Protein AF-A0A443S211-F1 (afdb_monomer_lite)

Organism: NCBI:txid299467

Secondary structure (DSSP, 8-state):
-TTT----------HHHHHHSTTHHHHHTT---TT-EEEEEEE-TT--EEEEEEE-TT--S-HIIIIIHHHHTS-EEEEE---STT-BPPPB-SSSS-EEEEEEEEETTEEEETTT---EEEEESSSSEEEEES--SBGGGGGS-EEEEEEE-HHHHHHHHHHEEEEPPP-----S-------S------------------

pLDDT: mean 87.45, std 21.03, range [28.83, 98.88]

InterPro domains:
  IPR004947 Deoxyribonuclease II [PF03265] (1-170)
  IPR004947 Deoxyribonuclease II [PTHR10858] (2-191)

Foldseek 3Di:
DLQQQDDDPDDDDDPVVCVVPVCVVVSVVSVHPAQDKDWDWDADPVGFIKIKIKHHLNQLDDCVQPPVQVVVVFAKEKQAQQDDPQGADAWAPPDSHTYWYQQWFDDPRDIDGSNVDHWTWMAGPDQFKIKGWDAGRHNVSSRGIIIIMIGGDNVVRVNRVNGRPDIRDDPDDPPVDPPPPPDPPDDDDDDDDDDDDDDPDD

Sequence (202 aa):
MLYNQPKIYENSVKEEIKKLVPNFEQLLDEQWRKGEKNKVSIQSTSGMEFISFAKGSKVREDIYTSFVAPSLESNLYVETWRRGAGGALHSDCKSKFQTVNVEYVTVTGVQWKYVEDHSKWAITDEEAYTCVGDINRVRSQFKRGGGTVCLNDATLWKAFHNSVLQTEACKKKHCNNCLNTTDPLNVTTSSNATTEITIEKC

Radius of gyration: 23.26 Å; chains: 1; bounding box: 82×35×54 Å

Structure (mmCIF, N/CA/C/O backbone):
data_AF-A0A443S211-F1
#
_entry.id   AF-A0A443S211-F1
#
loop_
_atom_site.group_PDB
_atom_site.id
_atom_site.type_symbol
_atom_site.label_atom_id
_atom_site.label_alt_id
_atom_site.label_comp_id
_atom_site.label_asym_id
_atom_site.label_entity_id
_atom_site.label_seq_id
_atom_site.pdbx_PDB_ins_code
_atom_site.Cartn_x
_atom_site.Cartn_y
_atom_site.Cartn_z
_atom_site.occupancy
_atom_site.B_iso_or_equiv
_atom_site.auth_seq_id
_atom_site.auth_comp_id
_atom_site.auth_asym_id
_atom_site.auth_atom_id
_atom_site.pdbx_PDB_model_num
ATOM 1 N N . MET A 1 1 ? -9.004 2.978 11.144 1.00 91.00 1 MET A N 1
ATOM 2 C CA . MET A 1 1 ? -9.938 3.826 10.364 1.00 91.00 1 MET A CA 1
ATOM 3 C C . MET A 1 1 ? -9.918 5.314 10.718 1.00 91.00 1 MET A C 1
ATOM 5 O O . MET A 1 1 ? -9.925 6.105 9.785 1.00 91.00 1 MET A O 1
ATOM 9 N N . LEU A 1 2 ? -9.832 5.737 11.993 1.00 95.94 2 LEU A N 1
ATOM 10 C CA . LEU A 1 2 ? -9.758 7.176 12.354 1.00 95.94 2 LEU A CA 1
ATOM 11 C C . LEU A 1 2 ? -8.608 7.954 11.677 1.00 95.94 2 LEU A C 1
ATOM 13 O O . LEU A 1 2 ? -8.671 9.173 11.529 1.00 95.94 2 LEU A O 1
ATOM 17 N N . TYR A 1 3 ? -7.554 7.248 11.270 1.00 96.94 3 TYR A N 1
ATOM 18 C CA . TYR A 1 3 ? -6.425 7.782 10.507 1.00 96.94 3 TYR A CA 1
ATOM 19 C C . TYR A 1 3 ? -6.750 7.868 9.005 1.00 96.94 3 TYR A C 1
ATOM 21 O O . TYR A 1 3 ? -6.524 8.903 8.378 1.00 96.94 3 TYR A O 1
ATOM 29 N N . ASN A 1 4 ? -7.350 6.806 8.451 1.00 95.88 4 ASN A N 1
ATOM 30 C CA . ASN A 1 4 ? -7.705 6.680 7.036 1.00 95.88 4 ASN A CA 1
ATOM 31 C C . ASN A 1 4 ? -8.690 7.760 6.565 1.00 95.88 4 ASN A C 1
ATOM 33 O O . ASN A 1 4 ? -8.633 8.148 5.405 1.00 95.88 4 ASN A O 1
ATOM 37 N N . GLN A 1 5 ? -9.544 8.276 7.460 1.00 95.62 5 GLN A N 1
ATOM 38 C CA . GLN A 1 5 ? -10.567 9.287 7.144 1.00 95.62 5 GLN A CA 1
ATOM 39 C C . GLN A 1 5 ? -11.499 8.848 5.999 1.00 95.62 5 GLN A C 1
ATOM 41 O O . GLN A 1 5 ? -11.615 9.556 4.992 1.00 95.62 5 GLN A O 1
ATOM 46 N N . PRO A 1 6 ? -12.130 7.660 6.102 1.00 95.50 6 PRO A N 1
ATOM 47 C CA . PRO A 1 6 ? -13.101 7.238 5.105 1.00 95.50 6 PRO A CA 1
ATOM 48 C C . PRO A 1 6 ? -14.282 8.210 5.090 1.00 95.50 6 PRO A C 1
ATOM 50 O O . PRO A 1 6 ? -14.715 8.696 6.133 1.00 95.50 6 PRO A O 1
ATOM 53 N N . LYS A 1 7 ? -14.844 8.447 3.907 1.00 94.31 7 LYS A N 1
ATOM 54 C CA . LYS A 1 7 ? -16.142 9.108 3.803 1.00 94.31 7 LYS A CA 1
ATOM 55 C C . LYS A 1 7 ? -17.229 8.070 4.077 1.00 94.31 7 LYS A C 1
ATOM 57 O O . LYS A 1 7 ? -17.358 7.113 3.317 1.00 94.31 7 LYS A O 1
ATOM 62 N N . ILE A 1 8 ? -17.972 8.248 5.166 1.00 93.25 8 ILE A N 1
ATOM 63 C CA . ILE A 1 8 ? -19.060 7.352 5.566 1.00 93.25 8 ILE A CA 1
ATOM 64 C C . ILE A 1 8 ? -20.336 7.851 4.888 1.00 93.25 8 ILE A C 1
ATOM 66 O O . ILE A 1 8 ? -20.775 8.969 5.135 1.00 93.25 8 ILE A O 1
ATOM 70 N N . TYR A 1 9 ? -20.890 7.051 3.980 1.00 93.94 9 TYR A N 1
ATOM 71 C CA . TYR A 1 9 ? -22.095 7.414 3.222 1.00 93.94 9 TYR A CA 1
ATOM 72 C C . TYR A 1 9 ? -23.376 6.926 3.899 1.00 93.94 9 TYR A C 1
ATOM 74 O O . TYR A 1 9 ? -24.406 7.584 3.827 1.00 93.94 9 TYR A O 1
ATOM 82 N N . GLU A 1 10 ? -23.288 5.783 4.570 1.00 93.94 10 GLU A N 1
ATOM 83 C CA . GLU A 1 10 ? -24.373 5.132 5.289 1.00 93.94 10 GLU A CA 1
ATOM 84 C C . GLU A 1 10 ? -23.759 4.328 6.438 1.00 93.94 10 GLU A C 1
ATOM 86 O O . GLU A 1 10 ? -22.617 3.865 6.339 1.00 93.94 10 GLU A O 1
ATOM 91 N N . ASN A 1 11 ? -24.485 4.181 7.544 1.00 90.50 11 ASN A N 1
ATOM 92 C CA . ASN A 1 11 ? -24.068 3.326 8.646 1.00 90.50 11 ASN A CA 1
ATOM 93 C C . ASN A 1 11 ? -25.278 2.668 9.322 1.00 90.50 11 ASN A C 1
ATOM 95 O O . ASN A 1 11 ? -26.333 3.278 9.464 1.00 90.50 11 ASN A O 1
ATOM 99 N N . SER A 1 12 ? -25.097 1.418 9.749 1.00 91.94 12 SER A N 1
ATOM 100 C CA . SER A 1 12 ? -26.034 0.679 10.594 1.00 91.94 12 SER A CA 1
ATOM 101 C C . SER A 1 12 ? -25.218 -0.125 11.600 1.00 91.94 12 SER A C 1
ATOM 103 O O . SER A 1 12 ? -24.488 -1.045 11.228 1.00 91.94 12 SER A O 1
ATOM 105 N N . VAL A 1 13 ? -25.261 0.281 12.870 1.00 88.75 13 VAL A N 1
ATOM 106 C CA . VAL A 1 13 ? -24.371 -0.238 13.916 1.00 88.75 13 VAL A CA 1
ATOM 107 C C . VAL A 1 13 ? -25.197 -0.611 15.131 1.00 88.75 13 VAL A C 1
ATOM 109 O O . VAL A 1 13 ? -25.881 0.235 15.704 1.00 88.75 13 VAL A O 1
ATOM 112 N N . LYS A 1 14 ? -25.121 -1.879 15.536 1.00 92.81 14 LYS A N 1
ATOM 113 C CA . LYS A 1 14 ? -25.782 -2.352 16.754 1.00 92.81 14 LYS A CA 1
ATOM 114 C C . LYS A 1 14 ? -25.016 -1.909 18.002 1.00 92.81 14 LYS A C 1
ATOM 116 O O . LYS A 1 14 ? -23.791 -1.774 17.967 1.00 92.81 14 LYS A O 1
ATOM 121 N N . GLU A 1 15 ? -25.724 -1.748 19.115 1.00 89.94 15 GLU A N 1
ATOM 122 C CA . GLU A 1 15 ? -25.141 -1.329 20.397 1.00 89.94 15 GLU A CA 1
ATOM 123 C C . GLU A 1 15 ? -24.043 -2.281 20.899 1.00 89.94 15 GLU A C 1
ATOM 125 O O . GLU A 1 15 ? -23.074 -1.845 21.519 1.00 89.94 15 GLU A O 1
ATOM 130 N N . GLU A 1 16 ? -24.123 -3.577 20.588 1.00 92.38 16 GLU A N 1
ATOM 131 C CA . GLU A 1 16 ? -23.081 -4.543 20.951 1.00 92.38 16 GLU A CA 1
ATOM 132 C C . GLU A 1 16 ? -21.743 -4.231 20.265 1.00 92.38 16 GLU A C 1
ATOM 134 O O . GLU A 1 16 ? -20.688 -4.347 20.888 1.00 92.38 16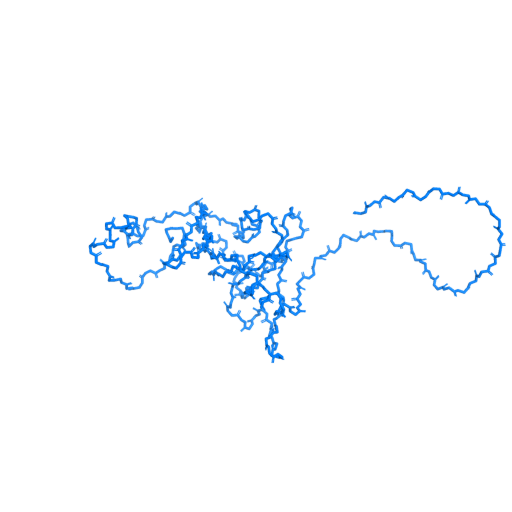 GLU A O 1
ATOM 139 N N . ILE A 1 17 ? -21.771 -3.781 19.004 1.00 89.19 17 ILE A N 1
ATOM 140 C CA . ILE A 1 17 ? -20.557 -3.419 18.258 1.00 89.19 17 ILE A CA 1
ATOM 141 C C . ILE A 1 17 ? -19.932 -2.148 18.826 1.00 89.19 17 ILE A C 1
ATOM 143 O O . ILE A 1 17 ? -18.713 -2.086 18.963 1.00 89.19 17 ILE A O 1
ATOM 147 N N . LYS A 1 18 ? -20.748 -1.164 19.219 1.00 87.94 18 LYS A N 1
ATOM 148 C CA . LYS A 1 18 ? -20.253 0.061 19.864 1.00 87.94 18 LYS A CA 1
ATOM 149 C C . LYS A 1 18 ? -19.525 -0.241 21.175 1.00 87.94 18 LYS A C 1
ATOM 151 O O . LYS A 1 18 ? -18.493 0.359 21.455 1.00 87.94 18 LYS A O 1
ATOM 156 N N . LYS A 1 19 ? -20.009 -1.223 21.944 1.00 89.00 19 LYS A N 1
ATOM 157 C CA . LYS A 1 19 ? -19.342 -1.694 23.171 1.00 89.00 19 LYS A CA 1
ATOM 158 C C . LYS A 1 19 ? -18.030 -2.429 22.885 1.00 89.00 19 LYS A C 1
ATOM 160 O O . LYS A 1 19 ? -17.070 -2.256 23.629 1.00 89.00 19 LYS A O 1
ATOM 165 N N . LEU A 1 20 ? -17.985 -3.240 21.826 1.00 89.62 20 LEU A N 1
ATOM 166 C CA . LEU A 1 20 ? -16.788 -3.996 21.429 1.00 89.62 20 LEU A CA 1
ATOM 167 C C . LEU A 1 20 ? -15.702 -3.115 20.805 1.00 89.62 20 LEU A C 1
ATOM 169 O O . LEU A 1 20 ? -14.515 -3.395 20.959 1.00 89.62 20 LEU A O 1
ATOM 173 N N . VAL A 1 21 ? -16.101 -2.056 20.101 1.00 89.75 21 VAL A N 1
ATOM 174 C CA . VAL A 1 21 ? -15.205 -1.131 19.404 1.00 89.75 21 VAL A CA 1
ATOM 175 C C . VAL A 1 21 ? -15.535 0.291 19.867 1.00 89.75 21 VAL A C 1
ATOM 177 O O . VAL A 1 21 ? -16.225 1.026 19.164 1.00 89.75 21 VAL A O 1
ATOM 180 N N . PRO A 1 22 ? -15.054 0.721 21.050 1.00 83.00 22 PRO A N 1
ATOM 181 C CA . PRO A 1 22 ? -15.466 1.999 21.645 1.00 83.00 22 PRO A CA 1
ATOM 182 C C . PRO A 1 22 ? -15.122 3.228 20.794 1.00 83.00 22 PRO A C 1
ATOM 184 O O . PRO A 1 22 ? -15.763 4.269 20.880 1.00 83.00 22 PRO A O 1
ATOM 187 N N . ASN A 1 23 ? -14.105 3.129 19.936 1.00 91.12 23 ASN A N 1
ATOM 188 C CA . ASN A 1 23 ? -13.732 4.186 18.998 1.00 91.12 23 ASN A CA 1
ATOM 189 C C . ASN A 1 23 ? -14.577 4.193 17.709 1.00 91.12 23 ASN A C 1
ATOM 191 O O . ASN A 1 23 ? -14.296 4.988 16.811 1.00 91.12 23 ASN A O 1
ATOM 195 N N . PHE A 1 24 ? -15.592 3.334 17.594 1.00 91.50 24 PHE A N 1
ATOM 196 C CA . PHE A 1 24 ? -16.503 3.325 16.452 1.00 91.50 24 PHE A CA 1
ATOM 197 C C . PHE A 1 24 ? -17.384 4.578 16.430 1.00 91.50 24 PHE A C 1
ATOM 199 O O . PHE A 1 24 ? -17.595 5.152 15.369 1.00 91.50 24 PHE A O 1
ATOM 206 N N . GLU A 1 25 ? -17.831 5.067 17.588 1.00 90.94 25 GLU A N 1
ATOM 207 C CA . GLU A 1 25 ? -18.583 6.329 17.659 1.00 90.94 25 GLU A CA 1
ATOM 208 C C . GLU A 1 25 ? -17.720 7.510 17.209 1.00 90.94 25 GLU A C 1
ATOM 210 O O . GLU A 1 25 ? -18.133 8.281 16.354 1.00 90.94 25 GLU A O 1
ATOM 215 N N . GLN A 1 26 ? -16.454 7.559 17.639 1.00 94.00 26 GLN A N 1
ATOM 216 C CA . GLN A 1 26 ? -15.488 8.555 17.150 1.00 94.00 26 GLN A CA 1
ATOM 217 C C . GLN A 1 26 ? -15.320 8.510 15.623 1.00 94.00 26 GLN A C 1
ATOM 219 O O . GLN A 1 26 ? -15.024 9.530 15.004 1.00 94.00 26 GLN A O 1
ATOM 224 N N . LEU A 1 27 ? -15.464 7.329 15.012 1.00 93.88 27 LEU A N 1
ATOM 225 C CA . LEU A 1 27 ? -15.390 7.161 13.562 1.00 93.88 27 LEU A CA 1
ATOM 226 C C . LEU A 1 27 ? -16.631 7.738 12.873 1.00 93.88 27 LEU A C 1
ATOM 228 O O . LEU A 1 27 ? -16.476 8.407 11.854 1.00 93.88 27 LEU A O 1
ATOM 232 N N . LEU A 1 28 ? -17.822 7.503 13.430 1.00 92.44 28 LEU A N 1
ATOM 233 C CA . LEU A 1 28 ? -19.082 8.063 12.930 1.00 92.44 28 LEU A CA 1
ATOM 234 C C . LEU A 1 28 ? -19.148 9.586 13.107 1.00 92.44 28 LEU A C 1
ATOM 236 O O . LEU A 1 28 ? -19.606 10.281 12.206 1.00 92.44 28 LEU A O 1
ATOM 240 N N . ASP A 1 29 ? -18.610 10.093 14.215 1.00 93.00 29 ASP A N 1
ATOM 241 C CA . ASP A 1 29 ? -18.532 11.521 14.543 1.00 93.00 29 ASP A CA 1
ATOM 242 C C . ASP A 1 29 ? -17.353 12.235 13.862 1.00 93.00 29 ASP A C 1
ATOM 244 O O . ASP A 1 29 ? -17.033 13.381 14.185 1.00 93.00 29 ASP A O 1
ATOM 248 N N . GLU A 1 30 ? -16.661 11.560 12.940 1.00 94.94 30 GLU A N 1
ATOM 249 C CA . GLU A 1 30 ? -15.563 12.130 12.159 1.00 94.94 30 GLU A CA 1
ATOM 250 C C . GLU A 1 30 ? -14.407 12.711 13.008 1.00 94.94 30 GLU A C 1
ATOM 252 O O . GLU A 1 30 ? -13.728 13.674 12.628 1.00 94.94 30 GLU A O 1
ATOM 257 N N . GLN A 1 31 ? -14.121 12.107 14.165 1.00 96.12 31 GLN A N 1
ATOM 258 C CA . GLN A 1 31 ? -13.045 12.525 15.071 1.00 96.12 31 GLN A CA 1
ATOM 259 C C . GLN A 1 31 ? -11.669 12.052 14.569 1.00 96.12 31 GLN A C 1
ATOM 261 O O . GLN A 1 31 ? -11.001 11.172 15.120 1.00 96.12 31 GLN A O 1
ATOM 266 N N . TRP A 1 32 ? -11.240 12.646 13.459 1.00 97.06 32 TRP A N 1
ATOM 267 C CA . TRP A 1 32 ? -10.089 12.212 12.679 1.00 97.06 32 TRP A CA 1
ATOM 268 C C . TRP A 1 32 ? -8.728 12.430 13.353 1.00 97.06 32 TRP A C 1
ATOM 270 O O . TRP A 1 32 ? -8.377 13.539 13.766 1.00 97.06 32 TRP A O 1
ATOM 280 N N . ARG A 1 33 ? -7.866 11.407 13.289 1.00 97.19 33 ARG A N 1
ATOM 281 C CA . ARG A 1 33 ? -6.446 11.473 13.682 1.00 97.19 33 ARG A CA 1
ATOM 282 C C . ARG A 1 33 ? -5.595 11.942 12.502 1.00 97.19 33 ARG A C 1
ATOM 284 O O . ARG A 1 33 ? -4.925 11.168 11.824 1.00 97.19 33 ARG A O 1
ATOM 291 N N . LYS A 1 34 ? -5.669 13.240 12.195 1.00 97.25 34 LYS A N 1
ATOM 292 C CA . LYS A 1 34 ? -5.105 13.784 10.944 1.00 97.25 34 LYS A CA 1
ATOM 293 C C . LYS A 1 34 ? -3.572 13.862 10.931 1.00 97.25 34 LYS A C 1
ATOM 295 O O . LYS A 1 34 ? -3.005 13.835 9.848 1.00 97.25 34 LYS A O 1
ATOM 300 N N . GLY A 1 35 ? -2.906 13.999 12.079 1.00 97.56 35 GLY A N 1
ATOM 301 C CA . GLY A 1 35 ? -1.457 14.260 12.177 1.00 97.56 35 GLY A CA 1
ATOM 302 C C . GLY A 1 35 ? -0.573 13.048 12.456 1.00 97.56 35 GLY A C 1
ATOM 303 O O . GLY A 1 35 ? 0.625 13.217 12.637 1.00 97.56 35 GLY A O 1
ATOM 304 N N . GLU A 1 36 ? -1.149 11.853 12.510 1.00 97.06 36 GLU A N 1
ATOM 305 C CA . GLU A 1 36 ? -0.495 10.680 13.086 1.00 97.06 36 GLU A CA 1
ATOM 306 C C . GLU A 1 36 ? -0.390 9.531 12.075 1.00 97.06 36 GLU A C 1
ATOM 308 O O . GLU A 1 36 ? -1.181 9.430 11.131 1.00 97.06 36 GLU A O 1
ATOM 313 N N . LYS A 1 37 ? 0.590 8.651 12.299 1.00 97.62 37 LYS A N 1
ATOM 314 C CA . LYS A 1 37 ? 0.698 7.328 11.674 1.00 97.62 37 LYS A CA 1
ATOM 315 C C . LYS A 1 37 ? 0.251 6.274 12.695 1.00 97.62 37 LYS A C 1
ATOM 317 O O . LYS A 1 37 ? 0.407 6.480 13.894 1.00 97.62 37 LYS A O 1
ATOM 322 N N . ASN A 1 38 ? -0.283 5.150 12.233 1.00 97.81 38 ASN A N 1
ATOM 323 C CA . ASN A 1 38 ? -0.684 4.032 13.083 1.00 97.81 38 ASN A CA 1
ATOM 324 C C . ASN A 1 38 ? -0.285 2.702 12.433 1.00 97.81 38 ASN A C 1
ATOM 326 O O . ASN A 1 38 ? -0.522 2.506 11.241 1.00 97.81 38 ASN A O 1
ATOM 330 N N . LYS A 1 39 ? 0.328 1.817 13.221 1.00 98.12 39 LYS A N 1
ATOM 331 C CA . LYS A 1 39 ? 0.623 0.421 12.884 1.00 98.12 39 LYS A CA 1
ATOM 332 C C . LYS A 1 39 ? -0.057 -0.435 13.945 1.00 98.12 39 LYS A C 1
ATOM 334 O O . LYS A 1 39 ? 0.183 -0.216 15.131 1.00 98.12 39 LYS A O 1
ATOM 339 N N . VAL A 1 40 ? -0.875 -1.393 13.532 1.00 97.00 40 VAL A N 1
ATOM 340 C CA . VAL A 1 40 ? -1.554 -2.314 14.449 1.00 97.00 40 VAL A CA 1
ATOM 341 C C . VAL A 1 40 ? -1.604 -3.713 13.850 1.00 97.00 40 VAL A C 1
ATOM 343 O O . VAL A 1 40 ? -1.883 -3.863 12.661 1.00 97.00 40 VAL A O 1
ATOM 346 N N . SER A 1 41 ? -1.336 -4.726 14.671 1.00 97.62 41 SER A N 1
ATOM 347 C CA . SER A 1 41 ? -1.582 -6.119 14.304 1.00 97.62 41 SER A CA 1
ATOM 348 C C . SER A 1 41 ? -3.050 -6.453 14.550 1.00 97.62 41 SER A C 1
ATOM 350 O O . SER A 1 41 ? -3.586 -6.156 15.618 1.00 97.62 41 SER A O 1
ATOM 352 N N . ILE A 1 42 ? -3.703 -7.045 13.558 1.00 95.88 42 ILE A N 1
ATOM 353 C CA . ILE A 1 42 ? -5.088 -7.517 13.635 1.00 95.88 42 ILE A CA 1
ATOM 354 C C . ILE A 1 42 ? -5.126 -8.995 13.265 1.00 95.88 42 ILE A C 1
ATOM 356 O O . ILE A 1 42 ? -4.269 -9.470 12.524 1.00 95.88 42 ILE A O 1
ATOM 360 N N . GLN A 1 43 ? -6.124 -9.716 13.762 1.00 97.00 43 GLN A N 1
ATOM 361 C CA . GLN A 1 43 ? -6.258 -11.147 13.529 1.00 97.00 43 GLN A CA 1
ATOM 362 C C . GLN A 1 43 ? -7.634 -11.461 12.942 1.00 97.00 43 GLN A C 1
ATOM 364 O O . GLN A 1 43 ? -8.639 -10.883 13.365 1.00 97.00 43 GLN A O 1
ATOM 369 N N . SER A 1 44 ? -7.692 -12.363 11.962 1.00 96.38 44 SER A N 1
ATOM 370 C CA . SER A 1 44 ? -8.963 -12.925 11.506 1.00 96.38 44 SER A CA 1
ATOM 371 C C . SER A 1 44 ? -9.564 -13.847 12.570 1.00 96.38 44 SER A C 1
ATOM 373 O O . SER A 1 44 ? -8.887 -14.320 13.481 1.00 96.38 44 SER A O 1
ATOM 375 N N . THR A 1 45 ? -10.837 -14.200 12.404 1.00 95.38 45 THR A N 1
ATOM 376 C CA . THR A 1 45 ? -11.499 -15.211 13.243 1.00 95.38 45 THR A CA 1
ATOM 377 C C . THR A 1 45 ? -10.863 -16.600 13.140 1.00 95.38 45 THR A C 1
ATOM 379 O O . THR A 1 45 ? -11.036 -17.409 14.045 1.00 95.38 45 THR A O 1
ATOM 382 N N . SER A 1 46 ? -10.122 -16.880 12.063 1.00 96.19 46 SER A N 1
ATOM 383 C CA . SER A 1 46 ? -9.375 -18.128 11.864 1.00 96.19 46 SER A CA 1
ATOM 384 C C . SER A 1 46 ? -7.938 -18.072 12.393 1.00 96.19 46 SER A C 1
ATOM 386 O O . SER A 1 46 ? -7.184 -19.017 12.179 1.00 96.19 46 SER A O 1
ATOM 388 N N . GLY A 1 47 ? -7.532 -16.971 13.030 1.00 96.50 47 GLY A N 1
ATOM 389 C CA . GLY A 1 47 ? -6.198 -16.813 13.606 1.00 96.50 47 GLY A CA 1
ATOM 390 C C . GLY A 1 47 ? -5.139 -16.217 12.672 1.00 96.50 47 GLY A C 1
ATOM 391 O O . GLY A 1 47 ? -3.996 -16.065 13.091 1.00 96.50 47 GLY A O 1
ATOM 392 N N . MET A 1 48 ? -5.489 -15.850 11.434 1.00 97.00 48 MET A N 1
ATOM 393 C CA . MET A 1 48 ? -4.539 -15.262 10.482 1.00 97.00 48 MET A CA 1
ATOM 394 C C . MET A 1 48 ? -4.178 -13.836 10.897 1.00 97.00 48 MET A C 1
ATOM 396 O O . MET A 1 48 ? -5.070 -13.013 11.101 1.00 97.00 48 MET A O 1
ATOM 400 N N . GLU A 1 49 ? -2.885 -13.547 11.011 1.00 97.88 49 GLU A N 1
ATOM 401 C CA . GLU A 1 49 ? -2.385 -12.235 11.416 1.00 97.88 49 GLU A CA 1
ATOM 402 C C . GLU A 1 49 ? -2.167 -11.307 10.219 1.00 97.88 49 GLU A C 1
ATOM 404 O O . GLU A 1 49 ? -1.647 -11.700 9.176 1.00 97.88 49 GLU A O 1
ATOM 409 N N . PHE A 1 50 ? -2.521 -10.040 10.403 1.00 98.56 50 PHE A N 1
ATOM 410 C CA . PHE A 1 50 ? -2.291 -8.968 9.448 1.00 98.56 50 PHE A CA 1
ATOM 411 C C . PHE A 1 50 ? -1.690 -7.763 10.158 1.00 98.56 50 PHE A C 1
ATOM 413 O O . PHE A 1 50 ? -1.976 -7.504 11.327 1.00 98.56 50 PHE A O 1
ATOM 420 N N . ILE A 1 51 ? -0.931 -6.958 9.422 1.00 98.62 51 ILE A N 1
ATOM 421 C CA . ILE A 1 51 ? -0.450 -5.660 9.891 1.00 98.62 51 ILE A CA 1
ATOM 422 C C . ILE A 1 51 ? -1.203 -4.571 9.137 1.00 98.62 51 ILE A C 1
ATOM 424 O O . ILE A 1 51 ? -1.059 -4.426 7.926 1.00 98.62 51 ILE A O 1
ATOM 428 N N . SER A 1 52 ? -1.988 -3.775 9.853 1.00 98.50 52 SER A N 1
ATOM 429 C CA . SER A 1 52 ? -2.650 -2.594 9.309 1.00 98.50 52 SER A CA 1
ATOM 430 C C . SER A 1 52 ? -1.778 -1.361 9.525 1.00 98.50 52 SER A C 1
ATOM 432 O O . SER A 1 52 ? -1.525 -0.956 10.661 1.00 98.50 52 SER A O 1
ATOM 434 N N . PHE A 1 53 ? -1.392 -0.715 8.429 1.00 98.69 53 PHE A N 1
ATOM 435 C CA . PHE A 1 53 ? -0.745 0.591 8.408 1.00 98.69 53 PHE A CA 1
ATOM 436 C C . PHE A 1 53 ? -1.748 1.668 8.015 1.00 98.69 53 PHE A C 1
ATOM 438 O O . PHE A 1 53 ? -2.493 1.507 7.052 1.00 98.69 53 PHE A O 1
ATOM 445 N N . ALA A 1 54 ? -1.733 2.805 8.704 1.00 98.38 54 ALA A N 1
ATOM 446 C CA . ALA A 1 54 ? -2.532 3.965 8.338 1.00 98.38 54 ALA A CA 1
ATOM 447 C C . ALA A 1 54 ? -1.789 5.279 8.596 1.00 98.38 54 ALA A C 1
ATOM 449 O O . ALA A 1 54 ? -0.973 5.382 9.513 1.00 98.38 54 ALA A O 1
ATOM 450 N N . LYS A 1 55 ? -2.106 6.309 7.810 1.00 98.25 55 LYS A N 1
ATOM 451 C CA . LYS A 1 55 ? -1.654 7.685 8.030 1.00 98.25 55 LYS A CA 1
ATOM 452 C C . LYS A 1 55 ? -2.817 8.670 7.967 1.00 98.25 55 LYS A C 1
ATOM 454 O O . LYS A 1 55 ? -3.760 8.489 7.196 1.00 98.25 55 LYS A O 1
ATOM 459 N N . GLY A 1 56 ? -2.711 9.742 8.743 1.00 98.25 56 GLY A N 1
ATOM 460 C CA . GLY A 1 56 ? -3.594 10.898 8.667 1.00 98.25 56 GLY A CA 1
ATOM 461 C C . GLY A 1 56 ? -3.269 11.847 7.503 1.00 98.25 56 GLY A C 1
ATOM 462 O O . GLY A 1 56 ? -2.193 11.816 6.912 1.00 98.25 56 GLY A O 1
ATOM 463 N N . SER A 1 57 ? -4.197 12.753 7.185 1.00 97.31 57 SER A N 1
ATOM 464 C CA . SER A 1 57 ? -4.120 13.678 6.035 1.00 97.31 57 SER A CA 1
ATOM 465 C C . SER A 1 57 ? -3.109 14.817 6.203 1.00 97.31 57 SER A C 1
ATOM 467 O O . SER A 1 57 ? -2.698 15.441 5.224 1.00 97.31 57 SER A O 1
ATOM 469 N N . LYS A 1 58 ? -2.693 15.105 7.440 1.00 98.00 58 LYS A N 1
ATOM 470 C CA . LYS A 1 58 ? -1.602 16.035 7.760 1.00 98.00 58 LYS A CA 1
ATOM 471 C C . LYS A 1 58 ? -0.227 15.350 7.736 1.00 98.00 58 LYS A C 1
ATOM 473 O O . LYS A 1 58 ? 0.770 16.063 7.786 1.00 98.00 58 LYS A O 1
ATOM 478 N N . VAL A 1 59 ? -0.152 14.023 7.579 1.00 97.56 59 VAL A N 1
ATOM 479 C CA . VAL A 1 59 ? 1.102 13.297 7.309 1.00 97.56 59 VAL A CA 1
ATOM 480 C C . VAL A 1 59 ? 1.413 13.380 5.809 1.00 97.56 59 VAL A C 1
ATOM 482 O O . VAL A 1 59 ? 0.943 12.576 4.996 1.00 97.56 59 VAL A O 1
ATOM 485 N N . ARG A 1 60 ? 2.194 14.399 5.432 1.00 96.88 60 ARG A N 1
ATOM 486 C CA . ARG A 1 60 ? 2.441 14.825 4.040 1.00 96.88 60 ARG A CA 1
ATOM 487 C C . ARG A 1 60 ? 3.541 14.036 3.324 1.00 96.88 60 ARG A C 1
ATOM 489 O O . ARG A 1 60 ? 4.374 14.615 2.636 1.00 96.88 60 ARG A O 1
ATOM 496 N N . GLU A 1 61 ? 3.520 12.719 3.474 1.00 96.38 61 GLU A N 1
ATOM 497 C CA . GLU A 1 61 ? 4.550 11.811 2.961 1.00 96.38 61 GLU A CA 1
ATOM 498 C C . GLU A 1 61 ? 3.938 10.634 2.187 1.00 96.38 61 GLU A C 1
ATOM 500 O O . GLU A 1 61 ? 2.731 10.369 2.283 1.00 96.38 61 GLU A O 1
ATOM 505 N N . ASP A 1 62 ? 4.775 9.927 1.425 1.00 97.75 62 ASP A N 1
ATOM 506 C CA . ASP A 1 62 ? 4.438 8.640 0.812 1.00 97.75 62 ASP A CA 1
ATOM 507 C C . ASP A 1 62 ? 4.390 7.549 1.887 1.00 97.75 62 ASP A C 1
ATOM 509 O O . ASP A 1 62 ? 5.407 7.271 2.518 1.00 97.75 62 ASP A O 1
ATOM 513 N N . ILE A 1 63 ? 3.225 6.924 2.086 1.00 98.31 63 ILE A N 1
ATOM 514 C CA . ILE A 1 63 ? 3.043 5.905 3.129 1.00 98.31 63 ILE A CA 1
ATOM 515 C C . ILE A 1 63 ? 3.973 4.703 2.922 1.00 98.31 63 ILE A C 1
ATOM 517 O O . ILE A 1 63 ? 4.467 4.147 3.900 1.00 98.31 63 ILE A O 1
ATOM 521 N N . TYR A 1 64 ? 4.257 4.325 1.673 1.00 98.69 64 TYR A N 1
ATOM 522 C CA . TYR A 1 64 ? 5.099 3.167 1.380 1.00 98.69 64 TYR A CA 1
ATOM 523 C C . TYR A 1 64 ? 6.554 3.442 1.760 1.00 98.69 64 TYR A C 1
ATOM 525 O O . TYR A 1 64 ? 7.112 2.744 2.604 1.00 98.69 64 TYR A O 1
ATOM 533 N N . THR A 1 65 ? 7.116 4.528 1.222 1.00 98.25 65 THR A N 1
ATOM 534 C CA . THR A 1 65 ? 8.516 4.915 1.453 1.00 98.25 65 THR A CA 1
ATOM 535 C C . THR A 1 65 ? 8.777 5.327 2.903 1.00 98.25 65 THR A C 1
ATOM 537 O O . THR A 1 65 ? 9.783 4.941 3.489 1.00 98.25 65 THR A O 1
ATOM 540 N N . SER A 1 66 ? 7.885 6.116 3.514 1.00 97.69 66 SER A N 1
ATOM 541 C CA . SER A 1 66 ? 8.156 6.736 4.819 1.00 97.69 66 SER A CA 1
ATOM 542 C C . SER A 1 66 ? 7.597 5.976 6.016 1.00 97.69 66 SER A C 1
ATOM 544 O O . SER A 1 66 ? 7.748 6.430 7.157 1.00 97.69 66 SER A O 1
ATOM 546 N N . PHE A 1 67 ? 6.890 4.867 5.789 1.00 98.38 67 PHE A N 1
ATOM 547 C CA . PHE A 1 67 ? 6.291 4.112 6.880 1.00 98.38 67 PHE A CA 1
ATOM 548 C C . PHE A 1 67 ? 6.321 2.604 6.668 1.00 98.38 67 PHE A C 1
ATOM 550 O O . PHE A 1 67 ? 6.875 1.918 7.521 1.00 98.38 67 PHE A O 1
ATOM 557 N N . VAL A 1 68 ? 5.787 2.085 5.560 1.00 98.69 68 VAL A N 1
ATOM 558 C CA . VAL A 1 68 ? 5.684 0.629 5.355 1.00 98.69 68 VAL A CA 1
ATOM 559 C C . VAL A 1 68 ? 7.067 -0.007 5.202 1.00 98.69 68 VAL A C 1
ATOM 561 O O . VAL A 1 68 ? 7.397 -0.879 6.000 1.00 98.69 68 VAL A O 1
ATOM 564 N N . ALA A 1 69 ? 7.899 0.464 4.264 1.00 98.62 69 ALA A N 1
ATOM 565 C CA . ALA A 1 69 ? 9.217 -0.130 4.010 1.00 98.62 69 ALA A CA 1
ATOM 566 C C . ALA A 1 69 ? 10.115 -0.116 5.267 1.00 98.62 69 ALA A C 1
ATOM 568 O O . ALA A 1 69 ? 10.616 -1.171 5.650 1.00 98.62 69 ALA A O 1
ATOM 569 N N . PRO A 1 70 ? 10.236 1.006 6.015 1.00 98.38 70 PRO A N 1
ATOM 570 C CA . PRO A 1 70 ? 10.992 1.012 7.267 1.00 98.38 70 PRO A CA 1
ATOM 571 C C . PRO A 1 70 ? 10.386 0.153 8.379 1.00 98.38 70 PRO A C 1
ATOM 573 O O . PRO A 1 70 ? 11.126 -0.354 9.211 1.00 98.38 70 PRO A O 1
ATOM 576 N N . SER A 1 71 ? 9.059 -0.007 8.422 1.00 98.31 71 SER A N 1
ATOM 577 C CA . SER A 1 71 ? 8.391 -0.794 9.470 1.00 98.31 71 SER A CA 1
ATOM 578 C C . SER A 1 71 ? 8.444 -2.301 9.246 1.00 98.31 71 SER A C 1
ATOM 580 O O . SER A 1 71 ? 8.183 -3.044 10.196 1.00 98.31 71 SER A O 1
ATOM 582 N N . LEU A 1 72 ? 8.656 -2.720 7.997 1.00 98.25 72 LEU A N 1
ATOM 583 C CA . LEU A 1 72 ? 8.871 -4.109 7.593 1.00 98.25 72 LEU A CA 1
ATOM 584 C C . LEU A 1 72 ? 10.358 -4.431 7.408 1.00 98.25 72 LEU A C 1
ATOM 586 O O . LEU A 1 72 ? 10.693 -5.588 7.201 1.00 98.25 72 LEU A O 1
ATOM 590 N N . GLU A 1 73 ? 11.222 -3.417 7.480 1.00 97.88 73 GLU A N 1
ATOM 591 C CA . GLU A 1 73 ? 12.666 -3.532 7.276 1.00 97.88 73 GLU A CA 1
ATOM 592 C C . GLU A 1 73 ? 13.049 -4.226 5.959 1.00 97.88 73 GLU A C 1
ATOM 594 O O . GLU A 1 73 ? 14.005 -4.992 5.895 1.00 97.88 73 GLU A O 1
ATOM 599 N N . SER A 1 74 ? 12.315 -3.932 4.885 1.00 98.38 74 SER A N 1
ATOM 600 C CA . SER A 1 74 ? 12.520 -4.542 3.568 1.00 98.38 74 SER A CA 1
ATOM 601 C C . SER A 1 74 ? 12.220 -3.538 2.457 1.00 98.38 74 SER A C 1
ATOM 603 O O . SER A 1 74 ? 11.438 -2.595 2.640 1.00 98.38 74 SER A O 1
ATOM 605 N N . ASN A 1 75 ? 12.879 -3.710 1.307 1.00 98.44 75 ASN A N 1
ATOM 606 C CA . ASN A 1 75 ? 12.542 -2.928 0.125 1.00 98.44 75 ASN A CA 1
ATOM 607 C C . ASN A 1 75 ? 11.154 -3.339 -0.377 1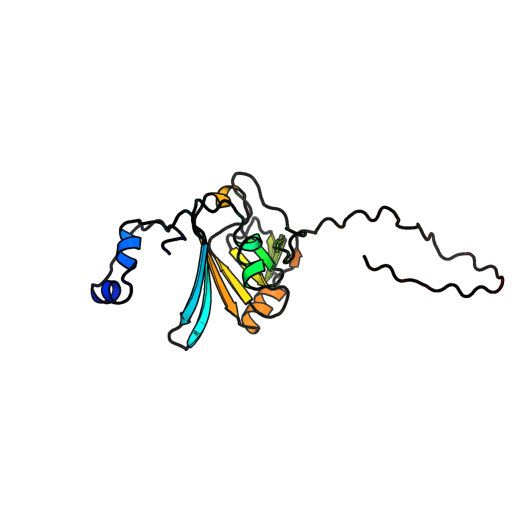.00 98.44 75 ASN A C 1
ATOM 609 O O . ASN A 1 75 ? 10.711 -4.464 -0.175 1.00 98.44 75 ASN A O 1
ATOM 613 N N . LEU A 1 76 ? 10.465 -2.432 -1.064 1.00 98.75 76 LEU A N 1
ATOM 614 C CA . LEU A 1 76 ? 9.134 -2.702 -1.598 1.00 98.75 76 LEU A CA 1
ATOM 615 C C . LEU A 1 76 ? 9.100 -2.590 -3.117 1.00 98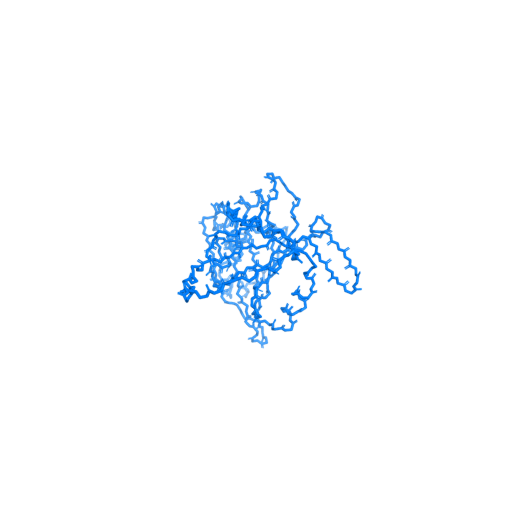.75 76 LEU A C 1
ATOM 617 O O . LEU A 1 76 ? 9.601 -1.610 -3.673 1.00 98.75 76 LEU A O 1
ATOM 621 N N . TYR A 1 77 ? 8.389 -3.513 -3.761 1.00 98.75 77 TYR A N 1
ATOM 622 C CA . TYR A 1 77 ? 7.799 -3.291 -5.079 1.00 98.75 77 TYR A CA 1
ATOM 623 C C . TYR A 1 77 ? 6.368 -2.807 -4.897 1.00 98.75 77 TYR A C 1
ATOM 625 O O . TYR A 1 77 ? 5.591 -3.445 -4.194 1.00 98.75 77 TYR A O 1
ATOM 633 N N . VAL A 1 78 ? 6.021 -1.670 -5.501 1.00 98.75 78 VAL A N 1
ATOM 634 C CA . VAL A 1 78 ? 4.723 -1.021 -5.297 1.00 98.75 78 VAL A CA 1
ATOM 635 C C . VAL A 1 78 ? 4.034 -0.754 -6.626 1.00 98.75 78 VAL A C 1
ATOM 637 O O . VAL A 1 78 ? 4.513 0.045 -7.432 1.00 98.75 78 VAL A O 1
ATOM 640 N N . GLU A 1 79 ? 2.876 -1.373 -6.818 1.00 98.50 79 GLU A N 1
ATOM 641 C CA . GLU A 1 79 ? 1.968 -1.108 -7.929 1.00 98.50 79 GLU A CA 1
ATOM 642 C C . GLU A 1 79 ? 0.829 -0.226 -7.424 1.00 98.50 79 GLU A C 1
ATOM 644 O O . GLU A 1 79 ? 0.103 -0.574 -6.491 1.00 98.50 79 GLU A O 1
ATOM 649 N N . THR A 1 80 ? 0.668 0.946 -8.032 1.00 98.12 80 THR A N 1
ATOM 650 C CA . THR A 1 80 ? -0.486 1.807 -7.763 1.00 98.12 80 THR A CA 1
ATOM 651 C C . THR A 1 80 ? -0.914 2.532 -9.024 1.00 98.12 80 THR A C 1
ATOM 653 O O . THR A 1 80 ? -0.092 2.828 -9.895 1.00 98.12 80 THR A O 1
ATOM 656 N N . TRP A 1 81 ? -2.176 2.954 -9.058 1.00 97.19 81 TRP A N 1
ATOM 657 C CA . TRP A 1 81 ? -2.644 3.867 -10.091 1.00 97.19 81 TRP A CA 1
ATOM 658 C C . TRP A 1 81 ? -1.965 5.235 -9.991 1.00 97.19 81 TRP A C 1
ATOM 660 O O . TRP A 1 81 ? -2.364 6.108 -9.210 1.00 97.19 81 TRP A O 1
ATOM 670 N N . ARG A 1 82 ? -0.930 5.462 -10.800 1.00 96.00 82 ARG A N 1
ATOM 671 C CA . ARG A 1 82 ? -0.131 6.699 -10.751 1.00 96.00 82 ARG A CA 1
ATOM 672 C C . ARG A 1 82 ? -0.623 7.792 -11.713 1.00 96.00 82 ARG A C 1
ATOM 674 O O . ARG A 1 82 ? 0.157 8.623 -12.172 1.00 96.00 82 ARG A O 1
ATOM 681 N N . ARG A 1 83 ? -1.938 7.855 -11.968 1.00 91.00 83 ARG A N 1
ATOM 682 C CA . ARG A 1 83 ? -2.610 9.018 -12.583 1.00 91.00 83 ARG A CA 1
ATOM 683 C C . ARG A 1 83 ? -3.252 9.881 -11.498 1.00 91.00 83 ARG A C 1
ATOM 685 O O . ARG A 1 83 ? -4.223 9.485 -10.861 1.00 91.00 83 ARG A O 1
ATOM 692 N N . GLY A 1 84 ? -2.717 11.076 -11.268 1.00 88.50 84 GLY A N 1
ATOM 693 C CA . GLY A 1 84 ? -3.292 11.995 -10.290 1.00 88.50 84 GLY A CA 1
ATOM 694 C C . GLY A 1 84 ? -2.638 13.369 -10.274 1.00 88.50 84 GLY A C 1
ATOM 695 O O . GLY A 1 84 ? -1.539 13.570 -10.792 1.00 88.50 84 GLY A O 1
ATOM 696 N N . ALA A 1 85 ? -3.327 14.326 -9.651 1.00 91.69 85 ALA A N 1
ATOM 697 C CA . ALA A 1 85 ? -2.848 15.698 -9.547 1.00 91.69 85 ALA A CA 1
ATOM 698 C C . ALA A 1 85 ? -1.495 15.771 -8.816 1.00 91.69 85 ALA A C 1
ATOM 700 O O . ALA A 1 85 ? -1.248 15.041 -7.848 1.00 91.69 85 ALA A O 1
ATOM 701 N N . GLY A 1 86 ? -0.627 16.668 -9.286 1.00 92.25 86 GLY A N 1
ATOM 702 C CA . GLY A 1 86 ? 0.731 16.854 -8.771 1.00 92.25 86 GLY A CA 1
ATOM 703 C C . GLY A 1 86 ? 1.768 15.851 -9.294 1.00 92.25 86 GLY A C 1
ATOM 704 O O . GLY A 1 86 ? 2.939 15.986 -8.954 1.00 92.25 86 GLY A O 1
ATOM 705 N N . GLY A 1 87 ? 1.372 14.889 -10.131 1.00 95.88 87 GLY A N 1
ATOM 706 C CA . GLY A 1 87 ? 2.286 13.958 -10.792 1.00 95.88 87 GLY A CA 1
ATOM 707 C C . GLY A 1 87 ? 2.594 12.692 -9.988 1.00 95.88 87 GLY A C 1
ATOM 708 O O . GLY A 1 87 ? 2.440 12.644 -8.759 1.00 95.88 87 GLY A O 1
ATOM 709 N N . ALA A 1 88 ? 3.014 11.663 -10.725 1.00 96.75 88 ALA A N 1
ATOM 710 C CA . ALA A 1 88 ? 3.485 10.395 -10.183 1.00 96.75 88 ALA A CA 1
ATOM 711 C C . ALA A 1 88 ? 4.753 10.590 -9.345 1.00 96.75 88 ALA A C 1
ATOM 713 O O . ALA A 1 88 ? 5.597 11.435 -9.654 1.00 96.75 88 ALA A O 1
ATOM 714 N N . LEU A 1 89 ? 4.874 9.816 -8.269 1.00 97.31 89 LEU A N 1
ATOM 715 C CA . LEU A 1 89 ? 6.132 9.692 -7.543 1.00 97.31 89 LEU A CA 1
ATOM 716 C C . LEU A 1 89 ? 7.030 8.702 -8.285 1.00 97.31 89 LEU A C 1
ATOM 718 O O . LEU A 1 89 ? 6.543 7.675 -8.754 1.00 97.31 89 LEU A O 1
ATOM 722 N N . HIS A 1 90 ? 8.323 9.004 -8.350 1.00 97.00 90 HIS A N 1
ATOM 723 C CA . HIS A 1 90 ? 9.338 8.081 -8.856 1.00 97.00 90 HIS A CA 1
ATOM 724 C C . HIS A 1 90 ? 9.736 7.060 -7.783 1.00 97.00 90 HIS A C 1
ATOM 726 O O . HIS A 1 90 ? 9.545 7.317 -6.590 1.00 97.00 90 HIS A O 1
ATOM 732 N N . SER A 1 91 ? 10.329 5.942 -8.203 1.00 98.06 91 SER A N 1
ATOM 733 C CA . SER A 1 91 ? 11.012 4.993 -7.324 1.00 98.06 91 SER A CA 1
ATOM 734 C C . SER A 1 91 ? 11.955 5.723 -6.365 1.00 98.06 91 SER A C 1
ATOM 736 O O . SER A 1 91 ? 12.753 6.572 -6.778 1.00 98.06 91 SER A O 1
ATOM 738 N N . ASP A 1 92 ? 11.879 5.373 -5.081 1.00 97.38 92 ASP A N 1
ATOM 739 C CA . ASP A 1 92 ? 12.836 5.833 -4.083 1.00 97.38 92 ASP A CA 1
ATOM 740 C C . ASP A 1 92 ? 13.952 4.800 -3.942 1.00 97.38 92 ASP A C 1
ATOM 742 O O . ASP A 1 92 ? 13.731 3.690 -3.468 1.00 97.38 92 ASP A O 1
ATOM 746 N N . CYS A 1 93 ? 15.149 5.182 -4.379 1.00 94.94 93 CYS A N 1
ATOM 747 C CA . CYS A 1 93 ? 16.325 4.309 -4.430 1.00 94.94 93 CYS A CA 1
ATOM 748 C C . CYS A 1 93 ? 17.444 4.795 -3.501 1.00 94.94 93 CYS A C 1
ATOM 750 O O . CYS A 1 93 ? 18.606 4.431 -3.670 1.00 94.94 93 CYS A O 1
ATOM 752 N N . LYS A 1 94 ? 17.116 5.723 -2.595 1.00 94.69 94 LYS A N 1
ATOM 753 C CA . LYS A 1 94 ? 18.083 6.403 -1.723 1.00 94.69 94 LYS A CA 1
ATOM 754 C C . LYS A 1 94 ? 17.843 6.098 -0.252 1.00 94.69 94 LYS A C 1
ATOM 756 O O . LYS A 1 94 ? 18.799 6.145 0.518 1.00 94.69 94 LYS A O 1
ATOM 761 N N . SER A 1 95 ? 16.601 5.817 0.139 1.00 95.62 95 SER A N 1
ATOM 762 C CA . SER A 1 95 ? 16.291 5.324 1.480 1.00 95.62 95 SER A CA 1
ATOM 763 C C . SER A 1 95 ? 17.028 4.018 1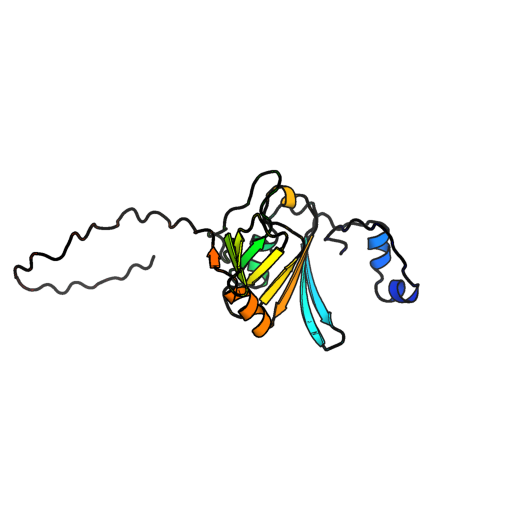.768 1.00 95.62 95 SER A C 1
ATOM 765 O O . SER A 1 95 ? 17.319 3.244 0.857 1.00 95.62 95 SER A O 1
ATOM 767 N N . LYS A 1 96 ? 17.278 3.757 3.059 1.00 96.56 96 LYS A N 1
ATOM 768 C CA . LYS A 1 96 ? 17.794 2.464 3.544 1.00 96.56 96 LYS A CA 1
ATOM 769 C C . LYS A 1 96 ? 16.951 1.296 3.019 1.00 96.56 96 LYS A C 1
ATOM 771 O O . LYS A 1 96 ? 17.511 0.299 2.586 1.00 96.56 96 LYS A O 1
ATOM 776 N N . PHE A 1 97 ? 15.630 1.460 3.055 1.00 98.00 97 PHE A N 1
ATOM 777 C CA . PHE A 1 97 ? 14.662 0.540 2.471 1.00 98.00 97 PHE A CA 1
ATOM 778 C C . PHE A 1 97 ? 14.006 1.228 1.278 1.00 98.00 97 PHE A C 1
ATOM 780 O O . PHE A 1 97 ? 13.292 2.220 1.433 1.00 98.00 97 PHE A O 1
ATOM 787 N N . GLN A 1 98 ? 14.330 0.745 0.086 1.00 97.88 98 GLN A N 1
ATOM 788 C CA . GLN A 1 98 ? 13.917 1.305 -1.190 1.00 97.88 98 GLN A CA 1
ATOM 789 C C . GLN A 1 98 ? 12.440 1.028 -1.454 1.00 97.88 98 GLN A C 1
ATOM 791 O O . GLN A 1 98 ? 11.852 0.069 -0.960 1.00 97.88 98 GLN A O 1
ATOM 796 N N . THR A 1 99 ? 11.813 1.878 -2.257 1.00 98.50 99 THR A N 1
ATOM 797 C CA . THR A 1 99 ? 10.426 1.687 -2.683 1.00 98.50 99 THR A CA 1
ATOM 798 C C . THR A 1 99 ? 10.351 1.881 -4.186 1.00 98.50 99 THR A C 1
ATOM 800 O O . THR A 1 99 ? 10.243 3.006 -4.690 1.00 98.50 99 THR A O 1
ATOM 803 N N . VAL A 1 100 ? 10.411 0.764 -4.898 1.00 98.50 100 VAL A N 1
ATOM 804 C CA . VAL A 1 100 ? 10.492 0.675 -6.351 1.00 98.50 100 VAL A CA 1
ATOM 805 C C . VAL A 1 100 ? 9.087 0.554 -6.930 1.00 98.50 100 VAL A C 1
ATOM 807 O O . VAL A 1 100 ? 8.282 -0.258 -6.483 1.00 98.50 100 VAL A O 1
ATOM 810 N N . ASN A 1 101 ? 8.760 1.378 -7.920 1.00 98.62 101 ASN A N 1
ATOM 811 C CA . ASN A 1 101 ? 7.474 1.280 -8.597 1.00 98.62 101 ASN A CA 1
ATOM 812 C C . ASN A 1 101 ? 7.436 0.094 -9.568 1.00 98.62 101 ASN A C 1
ATOM 814 O O . ASN A 1 101 ? 8.388 -0.127 -10.317 1.00 98.62 101 ASN A O 1
ATOM 818 N N . VAL A 1 102 ? 6.304 -0.602 -9.617 1.00 98.62 102 VAL A N 1
ATOM 819 C CA . VAL A 1 102 ? 5.959 -1.543 -10.690 1.00 98.62 102 VAL A CA 1
ATOM 820 C C . VAL A 1 102 ? 5.388 -0.745 -11.862 1.00 98.62 102 VAL A C 1
ATOM 822 O O . VAL A 1 102 ? 4.536 0.116 -11.674 1.00 98.62 102 VAL A O 1
ATOM 825 N N . GLU A 1 103 ? 5.915 -0.950 -13.067 1.00 98.12 103 GLU A N 1
ATOM 826 C CA . GLU A 1 103 ? 5.491 -0.263 -14.295 1.00 98.12 103 GLU A CA 1
ATOM 827 C C . GLU A 1 103 ? 4.494 -1.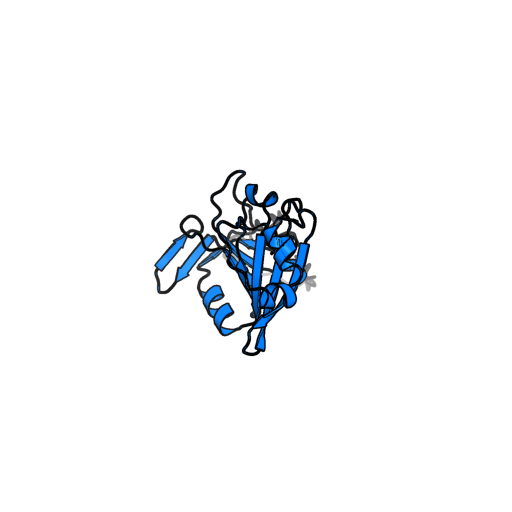088 -15.106 1.00 98.12 103 GLU A C 1
ATOM 829 O O . GLU A 1 103 ? 3.553 -0.523 -15.670 1.00 98.12 103 GLU A O 1
ATOM 834 N N . TYR A 1 104 ? 4.712 -2.402 -15.160 1.00 98.50 104 TYR A N 1
ATOM 835 C CA . TYR A 1 104 ? 3.852 -3.344 -15.860 1.00 98.50 104 TYR A CA 1
ATOM 836 C C . TYR A 1 104 ? 3.604 -4.576 -15.004 1.00 98.50 104 TYR A C 1
ATOM 838 O O . TYR A 1 104 ? 4.528 -5.104 -14.374 1.00 98.50 104 TYR A O 1
ATOM 846 N N . VAL A 1 105 ? 2.368 -5.055 -15.068 1.00 98.62 105 VAL A N 1
ATOM 847 C CA . VAL A 1 105 ? 1.920 -6.299 -14.449 1.00 98.62 105 VAL A CA 1
ATOM 848 C C . VAL A 1 105 ? 1.535 -7.296 -15.533 1.00 98.62 105 VAL A C 1
ATOM 850 O O . VAL A 1 105 ? 1.062 -6.912 -16.603 1.00 98.62 105 VAL A O 1
ATOM 853 N N . THR A 1 106 ? 1.767 -8.579 -15.262 1.00 98.44 106 THR A N 1
ATOM 854 C CA . THR A 1 106 ? 1.347 -9.705 -16.095 1.00 98.44 106 THR A CA 1
ATOM 855 C C . THR A 1 106 ? 0.590 -10.730 -15.261 1.00 98.44 106 THR A C 1
ATOM 857 O O . THR A 1 106 ? 1.072 -11.195 -14.231 1.00 98.44 106 THR A O 1
ATOM 860 N N . VAL A 1 107 ? -0.602 -11.119 -15.704 1.00 97.06 107 VAL A N 1
ATOM 861 C CA . VAL A 1 107 ? -1.377 -12.199 -15.083 1.00 97.06 107 VAL A CA 1
ATOM 862 C C . VAL A 1 107 ? -1.928 -13.080 -16.186 1.00 97.06 107 VAL A C 1
ATOM 864 O O . VAL A 1 107 ? -2.626 -12.614 -17.085 1.00 97.06 107 VAL A O 1
ATOM 867 N N . THR A 1 108 ? -1.621 -14.378 -16.135 1.00 95.62 108 THR A N 1
ATOM 868 C CA . THR A 1 108 ? -2.093 -15.366 -17.127 1.00 95.62 108 THR A CA 1
ATOM 869 C C . THR A 1 108 ? -1.803 -14.970 -18.586 1.00 95.62 108 THR A C 1
ATOM 871 O O . THR A 1 108 ? -2.566 -15.285 -19.492 1.00 95.62 108 THR A O 1
ATOM 874 N N . GLY A 1 109 ? -0.693 -14.258 -18.819 1.00 95.31 109 GLY A N 1
ATOM 875 C CA . GLY A 1 109 ? -0.276 -13.782 -20.144 1.00 95.31 109 GLY A CA 1
ATOM 876 C C . GLY A 1 109 ? -0.897 -12.452 -20.586 1.00 95.31 109 GLY A C 1
ATOM 877 O O . GLY A 1 109 ? -0.467 -11.901 -21.597 1.00 95.31 109 GLY A O 1
ATOM 878 N N . VAL A 1 110 ? -1.854 -11.905 -19.833 1.00 98.00 110 VAL A N 1
ATOM 879 C CA . VAL A 1 110 ? -2.405 -10.564 -20.058 1.00 98.00 110 VAL A CA 1
ATOM 880 C C . VAL A 1 110 ? -1.533 -9.548 -19.338 1.00 98.00 110 VAL A C 1
ATOM 882 O O . VAL A 1 110 ? -1.211 -9.739 -18.168 1.00 98.00 110 VAL A O 1
ATOM 885 N N . GLN A 1 111 ? -1.161 -8.477 -20.036 1.00 98.31 111 GLN A N 1
ATOM 886 C CA . GLN A 1 111 ? -0.261 -7.446 -19.529 1.00 98.31 111 GLN A CA 1
ATOM 887 C C . GLN A 1 111 ? -0.942 -6.087 -19.558 1.00 98.31 111 GLN A C 1
ATOM 889 O O . GLN A 1 111 ? -1.661 -5.774 -20.507 1.00 98.31 111 GLN A O 1
ATOM 894 N N . TRP A 1 112 ? -0.682 -5.270 -18.546 1.00 98.31 112 TRP A N 1
ATOM 895 C CA . TRP A 1 112 ? -1.163 -3.895 -18.496 1.00 98.31 112 TRP A CA 1
ATOM 896 C C . TRP A 1 112 ? -0.165 -3.002 -17.779 1.00 98.31 112 TRP A C 1
ATOM 898 O O . TRP A 1 112 ? 0.670 -3.452 -16.989 1.00 98.31 112 TRP A O 1
ATOM 908 N N . LYS A 1 113 ? -0.237 -1.711 -18.090 1.00 98.19 113 LYS A N 1
ATOM 909 C CA . LYS A 1 113 ? 0.585 -0.689 -17.452 1.00 98.19 113 LYS A CA 1
ATOM 910 C C . LYS A 1 113 ? -0.099 -0.180 -16.185 1.00 98.19 113 LYS A C 1
ATOM 912 O O . LYS A 1 113 ? -1.322 -0.073 -16.141 1.00 98.19 113 LYS A O 1
ATOM 917 N N . TYR A 1 114 ? 0.682 0.307 -15.222 1.00 97.31 114 TYR A N 1
ATOM 918 C CA . TYR A 1 114 ? 0.197 0.920 -13.969 1.00 97.31 114 TYR A CA 1
ATOM 919 C C . TYR A 1 114 ? -0.889 2.012 -14.130 1.00 97.31 114 TYR A C 1
ATOM 921 O O . TYR A 1 114 ? -1.546 2.415 -13.171 1.00 97.31 114 TYR A O 1
ATOM 929 N N . VAL A 1 115 ? -1.036 2.599 -15.325 1.00 96.81 115 VAL A N 1
ATOM 930 C CA . VAL A 1 115 ? -2.042 3.635 -15.615 1.00 96.81 115 VAL A CA 1
ATOM 931 C C . VAL A 1 115 ? -3.431 3.077 -15.922 1.00 96.81 115 VAL A C 1
ATOM 933 O O . VAL A 1 115 ? -4.393 3.849 -15.915 1.00 96.81 115 VAL A O 1
ATOM 936 N N . GLU A 1 116 ? -3.514 1.782 -16.210 1.00 97.00 116 GLU A N 1
ATOM 937 C CA . GLU A 1 116 ? -4.719 1.047 -16.609 1.00 97.00 116 GLU A CA 1
ATOM 938 C C . GLU A 1 116 ? -5.325 0.267 -15.434 1.00 97.00 116 GLU A C 1
ATOM 940 O O . GLU A 1 116 ? -6.441 -0.230 -15.535 1.00 97.00 116 GLU A O 1
ATOM 945 N N . ASP A 1 117 ? -4.618 0.213 -14.303 1.00 94.94 117 ASP A N 1
ATOM 946 C CA . ASP A 1 117 ? -5.019 -0.522 -13.112 1.00 94.94 117 ASP A CA 1
ATOM 947 C C . ASP A 1 117 ? -5.249 0.423 -11.929 1.00 94.94 117 ASP A C 1
ATOM 949 O O . ASP A 1 117 ? -4.414 1.268 -11.602 1.00 94.94 117 ASP A O 1
ATOM 953 N N . HIS A 1 118 ? -6.403 0.276 -11.277 1.00 96.00 118 HIS A N 1
ATOM 954 C CA . HIS A 1 118 ? -6.760 1.008 -10.062 1.00 96.00 118 HIS A CA 1
ATOM 955 C C . HIS A 1 118 ? -6.247 0.343 -8.779 1.00 96.00 118 HIS A C 1
ATOM 957 O O . HIS A 1 118 ? -6.412 0.914 -7.690 1.00 96.00 118 HIS A O 1
ATOM 963 N N . SER A 1 119 ? -5.637 -0.833 -8.902 1.00 96.00 119 SER A N 1
ATOM 964 C CA . SER A 1 119 ? -5.038 -1.590 -7.815 1.00 96.00 119 SER A CA 1
ATOM 965 C C . SER A 1 119 ? -3.973 -0.778 -7.091 1.00 96.00 119 SER A C 1
ATOM 967 O O . SER A 1 119 ? -3.374 0.157 -7.630 1.00 96.00 119 SER A O 1
ATOM 969 N N . LYS A 1 120 ? -3.803 -1.101 -5.811 1.00 98.31 120 LYS A N 1
ATOM 970 C CA . LYS A 1 120 ? -2.820 -0.494 -4.916 1.00 98.31 120 LYS A CA 1
ATOM 971 C C . LYS A 1 120 ? -2.295 -1.588 -4.020 1.00 98.31 120 LYS A C 1
ATOM 973 O O . LYS A 1 120 ? -2.947 -1.968 -3.044 1.00 98.31 120 LYS A O 1
ATOM 978 N N . TRP A 1 121 ? -1.133 -2.099 -4.365 1.00 98.81 121 TRP A N 1
ATOM 979 C CA . TRP A 1 121 ? -0.501 -3.149 -3.601 1.00 98.81 121 TRP A CA 1
ATOM 980 C C . TRP A 1 121 ? 1.000 -2.935 -3.528 1.00 98.81 121 TRP A C 1
ATOM 982 O O . TRP A 1 121 ? 1.595 -2.209 -4.324 1.00 98.81 121 TRP A O 1
ATOM 992 N N . ALA A 1 122 ? 1.601 -3.537 -2.515 1.00 98.88 122 ALA A N 1
ATOM 993 C CA . ALA A 1 122 ? 3.036 -3.587 -2.349 1.00 98.88 122 ALA A CA 1
ATOM 994 C C . ALA A 1 122 ? 3.446 -4.986 -1.907 1.00 98.88 122 ALA A C 1
ATOM 996 O O . ALA A 1 122 ? 2.715 -5.619 -1.152 1.00 98.88 122 ALA A O 1
ATOM 997 N N . ILE A 1 123 ? 4.611 -5.443 -2.333 1.00 98.81 123 ILE A N 1
ATOM 998 C CA . ILE A 1 123 ? 5.246 -6.647 -1.798 1.00 98.81 123 ILE A CA 1
ATOM 999 C C . ILE A 1 123 ? 6.643 -6.304 -1.306 1.00 98.81 123 ILE A C 1
ATOM 1001 O O . ILE A 1 123 ? 7.275 -5.392 -1.844 1.00 98.81 123 ILE A O 1
ATOM 1005 N N . THR A 1 124 ? 7.116 -7.028 -0.299 1.00 98.69 124 THR A N 1
ATOM 1006 C CA . THR A 1 124 ? 8.536 -7.025 0.070 1.00 98.69 124 THR A CA 1
ATOM 1007 C C . THR A 1 124 ? 9.380 -7.638 -1.043 1.00 98.69 124 THR A C 1
ATOM 1009 O O . THR A 1 124 ? 8.887 -8.457 -1.819 1.00 98.69 124 THR A O 1
ATOM 1012 N N . ASP A 1 125 ? 10.637 -7.223 -1.153 1.00 94.31 125 ASP A N 1
ATOM 1013 C CA . ASP A 1 125 ? 11.592 -7.810 -2.098 1.00 94.31 125 ASP A CA 1
ATOM 1014 C C . ASP A 1 125 ? 11.989 -9.242 -1.722 1.00 94.31 125 ASP A C 1
ATOM 1016 O O . ASP A 1 125 ? 12.187 -10.077 -2.603 1.00 94.31 125 ASP A O 1
ATOM 1020 N N . GLU A 1 126 ? 12.041 -9.533 -0.425 1.00 93.38 126 GLU A N 1
ATOM 1021 C CA . GLU A 1 126 ? 12.135 -10.889 0.113 1.00 93.38 126 GLU A CA 1
ATOM 1022 C C . GLU A 1 126 ? 10.740 -11.504 0.329 1.00 93.38 126 GLU A C 1
ATOM 1024 O O . GLU A 1 126 ? 9.753 -10.788 0.533 1.00 93.38 126 GLU A O 1
ATOM 1029 N N . GLU A 1 127 ? 10.653 -12.838 0.290 1.00 92.88 127 GLU A N 1
ATOM 1030 C CA . GLU A 1 127 ? 9.406 -13.597 0.462 1.00 92.88 127 GLU A CA 1
ATOM 1031 C C . GLU A 1 127 ? 8.855 -13.441 1.886 1.00 92.88 127 GLU A C 1
ATOM 1033 O O . GLU A 1 127 ? 9.207 -14.185 2.799 1.00 92.88 127 GLU A O 1
ATOM 1038 N N . ALA A 1 128 ? 7.996 -12.438 2.077 1.00 94.06 128 ALA A N 1
ATOM 1039 C CA . ALA A 1 128 ? 7.346 -12.165 3.353 1.00 94.06 128 ALA A CA 1
ATOM 1040 C C . ALA A 1 128 ? 5.952 -11.562 3.149 1.00 94.06 128 ALA A C 1
ATOM 1042 O O . ALA A 1 128 ? 4.947 -12.265 3.219 1.00 94.06 128 ALA A O 1
ATOM 1043 N N . TYR A 1 129 ? 5.857 -10.259 2.881 1.00 98.62 129 TYR A N 1
ATOM 1044 C CA . TYR A 1 129 ? 4.589 -9.540 2.980 1.00 98.62 129 TYR A CA 1
ATOM 1045 C C . TYR A 1 129 ? 4.000 -9.169 1.626 1.00 98.62 129 TYR A C 1
ATOM 1047 O O . TYR A 1 129 ? 4.675 -8.588 0.779 1.00 98.62 129 TYR A O 1
ATOM 1055 N N . THR A 1 130 ? 2.695 -9.397 1.482 1.00 98.81 130 THR A N 1
ATOM 1056 C CA . THR A 1 130 ? 1.855 -8.736 0.475 1.00 98.81 130 THR A CA 1
ATOM 1057 C C . THR A 1 130 ? 0.926 -7.755 1.162 1.00 98.81 130 THR A C 1
ATOM 1059 O O . THR A 1 130 ? 0.203 -8.120 2.085 1.00 98.81 130 THR A O 1
ATOM 1062 N N . CYS A 1 131 ? 0.924 -6.512 0.701 1.00 98.81 131 CYS A N 1
ATOM 1063 C CA . CYS A 1 131 ? 0.128 -5.421 1.231 1.00 98.81 131 CYS A CA 1
ATOM 1064 C C . CYS A 1 131 ? -0.873 -4.921 0.192 1.00 98.81 131 CYS A C 1
ATOM 1066 O O . CYS A 1 131 ? -0.487 -4.662 -0.943 1.00 98.81 131 CYS A O 1
ATOM 1068 N N . VAL A 1 132 ? -2.127 -4.698 0.584 1.00 98.75 132 VAL A N 1
ATOM 1069 C CA . VAL A 1 132 ? -3.177 -4.115 -0.270 1.00 98.75 132 VAL A CA 1
ATOM 1070 C C . VAL A 1 132 ? -3.800 -2.914 0.438 1.00 98.75 132 VAL A C 1
ATOM 1072 O O . VAL A 1 132 ? -4.092 -2.976 1.634 1.00 98.75 132 VAL A O 1
ATOM 1075 N N . GLY A 1 133 ? -3.992 -1.803 -0.279 1.00 97.56 133 GLY A N 1
ATOM 1076 C CA . GLY A 1 133 ? -4.365 -0.533 0.346 1.00 97.56 133 GLY A CA 1
ATOM 1077 C C . GLY A 1 133 ? -5.192 0.422 -0.508 1.00 97.56 133 GLY A C 1
ATOM 1078 O O . GLY A 1 133 ? -5.748 0.064 -1.542 1.00 97.56 133 GLY A O 1
ATOM 1079 N N . ASP A 1 134 ? -5.285 1.668 -0.042 1.00 96.06 134 ASP A N 1
ATOM 1080 C CA . ASP A 1 134 ? -6.176 2.702 -0.590 1.00 96.06 134 ASP A CA 1
ATOM 1081 C C . ASP A 1 134 ? -5.440 3.975 -1.086 1.00 96.06 134 ASP A C 1
ATOM 1083 O O . ASP A 1 134 ? -6.046 4.832 -1.746 1.00 96.06 134 ASP A O 1
ATOM 1087 N N . ILE A 1 135 ? -4.117 4.065 -0.880 1.00 97.12 135 ILE A N 1
ATOM 1088 C CA . ILE A 1 135 ? -3.266 5.194 -1.292 1.00 97.12 135 ILE A CA 1
ATOM 1089 C C . ILE A 1 135 ? -2.494 4.909 -2.590 1.00 97.12 135 ILE A C 1
ATOM 1091 O O . ILE A 1 135 ? -1.759 3.937 -2.694 1.00 97.12 135 ILE A O 1
ATOM 1095 N N . ASN A 1 136 ? -2.587 5.821 -3.564 1.00 97.88 136 ASN A N 1
ATOM 1096 C CA . ASN A 1 136 ? -1.715 5.816 -4.748 1.00 97.88 136 ASN A CA 1
ATOM 1097 C C . ASN A 1 136 ? -0.367 6.506 -4.471 1.00 97.88 136 ASN A C 1
ATOM 1099 O O . ASN A 1 136 ? -0.308 7.473 -3.705 1.00 97.88 136 ASN A O 1
ATOM 1103 N N . ARG A 1 137 ? 0.688 6.145 -5.211 1.00 97.81 137 ARG A N 1
ATOM 1104 C CA . ARG A 1 137 ? 1.970 6.877 -5.214 1.00 97.81 137 ARG A CA 1
ATOM 1105 C C . ARG A 1 137 ? 1.944 8.099 -6.148 1.00 97.81 137 ARG A C 1
ATOM 1107 O O . ARG A 1 137 ? 2.669 8.177 -7.138 1.00 97.81 137 ARG A O 1
ATOM 1114 N N . VAL A 1 138 ? 1.100 9.084 -5.828 1.00 97.56 138 VAL A N 1
ATOM 1115 C CA . VAL A 1 138 ? 1.021 10.396 -6.517 1.00 97.56 138 VAL A CA 1
ATOM 1116 C C . VAL A 1 138 ? 0.992 11.548 -5.507 1.00 97.56 138 VAL A C 1
ATOM 1118 O O . VAL A 1 138 ? 0.450 11.398 -4.411 1.00 97.56 138 VAL A O 1
ATOM 1121 N N . ARG A 1 139 ? 1.524 12.731 -5.859 1.00 97.44 139 ARG A N 1
ATOM 1122 C CA . ARG A 1 139 ? 1.698 13.846 -4.893 1.00 97.44 139 ARG A CA 1
ATOM 1123 C C . ARG A 1 139 ? 0.403 14.320 -4.229 1.00 97.44 139 ARG A C 1
ATOM 1125 O O . ARG A 1 139 ? 0.418 14.691 -3.057 1.00 97.44 139 ARG A O 1
ATOM 1132 N N . SER A 1 140 ? -0.725 14.301 -4.938 1.00 96.25 140 SER A N 1
ATOM 1133 C CA . SER A 1 140 ? -2.031 14.662 -4.358 1.00 96.25 140 SER A CA 1
ATOM 1134 C C . SER A 1 140 ? -2.433 13.790 -3.161 1.00 96.25 140 SER A C 1
ATOM 1136 O O . SER A 1 140 ? -3.145 14.268 -2.278 1.00 96.25 140 SER A O 1
ATOM 1138 N N . GLN A 1 141 ? -1.930 12.555 -3.064 1.00 97.06 141 GLN A N 1
ATOM 1139 C CA . GLN A 1 141 ? -2.220 11.645 -1.949 1.00 97.06 141 GLN A CA 1
ATOM 1140 C C . GLN A 1 141 ? -1.457 11.988 -0.664 1.00 97.06 141 GLN A C 1
ATOM 1142 O O . GLN A 1 141 ? -1.805 11.508 0.414 1.00 97.06 141 GLN A O 1
ATOM 1147 N N . PHE A 1 142 ? -0.461 12.878 -0.714 1.00 97.06 142 PHE A N 1
ATOM 1148 C CA . PHE A 1 142 ? 0.209 13.353 0.502 1.00 97.06 142 PHE A CA 1
ATOM 1149 C C . PHE A 1 142 ? -0.760 14.051 1.456 1.00 97.06 142 PHE A C 1
ATOM 1151 O O . PHE A 1 142 ? -0.559 14.011 2.661 1.00 97.06 142 PHE A O 1
ATOM 1158 N N . LYS A 1 143 ? -1.836 14.643 0.931 1.00 96.50 143 LYS A N 1
ATOM 1159 C CA . LYS A 1 143 ? -2.848 15.358 1.718 1.00 96.50 143 LYS A CA 1
ATOM 1160 C C . LYS A 1 143 ? -4.076 14.502 2.055 1.00 96.50 143 LYS A C 1
ATOM 1162 O O . LYS A 1 143 ? -5.070 15.043 2.531 1.00 96.50 143 LYS A O 1
ATOM 1167 N N . ARG A 1 144 ? -4.044 13.193 1.783 1.00 96.50 144 ARG A N 1
ATOM 1168 C CA . ARG A 1 144 ? -5.147 12.263 2.065 1.00 96.50 144 ARG A CA 1
ATOM 1169 C C . ARG A 1 144 ? -4.778 11.322 3.206 1.00 96.50 144 ARG A C 1
ATOM 1171 O O . ARG A 1 144 ? -3.623 10.918 3.331 1.00 96.50 144 ARG A O 1
ATOM 1178 N N . GLY A 1 145 ? -5.770 11.022 4.043 1.00 97.62 145 GLY A N 1
ATOM 1179 C CA . GLY A 1 145 ? -5.696 9.869 4.930 1.00 97.62 145 GLY A CA 1
ATOM 1180 C C . GLY A 1 145 ? -5.862 8.586 4.123 1.00 97.62 145 GLY A C 1
ATOM 1181 O O . GLY A 1 145 ? -6.487 8.602 3.062 1.00 97.62 145 GLY A O 1
ATOM 1182 N N . GLY A 1 146 ? -5.272 7.508 4.621 1.00 97.81 146 GLY A N 1
ATOM 1183 C CA . GLY A 1 146 ? -5.420 6.173 4.053 1.00 97.81 146 GLY A CA 1
ATOM 1184 C C . GLY A 1 146 ? -4.472 5.182 4.707 1.00 97.81 146 GLY A C 1
ATOM 1185 O O . GLY A 1 146 ? -3.793 5.513 5.683 1.00 97.81 146 GLY A O 1
ATOM 1186 N N . GLY A 1 147 ? -4.437 3.969 4.184 1.00 98.00 147 GLY A N 1
ATOM 1187 C CA . GLY A 1 147 ? -3.689 2.860 4.734 1.00 98.00 147 GLY A CA 1
ATOM 1188 C C . GLY A 1 147 ? -3.480 1.703 3.767 1.00 98.00 147 GLY A C 1
ATOM 1189 O O . GLY A 1 147 ? -3.892 1.720 2.608 1.00 98.00 147 GLY A O 1
ATOM 1190 N N . THR A 1 148 ? -2.799 0.688 4.280 1.00 98.56 148 THR A N 1
ATOM 1191 C CA . THR A 1 148 ? -2.572 -0.592 3.614 1.00 98.56 148 THR A CA 1
ATOM 1192 C C . THR A 1 148 ? -2.534 -1.695 4.662 1.00 98.56 148 THR A C 1
ATOM 1194 O O . THR A 1 148 ? -2.093 -1.461 5.790 1.00 98.56 148 THR A O 1
ATOM 1197 N N . VAL A 1 149 ? -3.021 -2.880 4.312 1.00 98.69 149 VAL A N 1
ATOM 1198 C CA . VAL A 1 149 ? -3.013 -4.058 5.181 1.00 98.69 149 VAL A CA 1
ATOM 1199 C C . VAL A 1 149 ? -2.094 -5.095 4.567 1.00 98.69 149 VAL A C 1
ATOM 1201 O O . VAL A 1 149 ? -2.258 -5.435 3.399 1.00 98.69 149 VAL A O 1
ATOM 1204 N N . CYS A 1 150 ? -1.137 -5.575 5.353 1.00 98.75 150 CYS A N 1
ATOM 1205 C CA . CYS A 1 150 ? -0.131 -6.541 4.944 1.00 98.75 150 CYS A CA 1
ATOM 1206 C C . CYS A 1 150 ? -0.396 -7.909 5.567 1.00 98.75 150 CYS A C 1
ATOM 1208 O O . CYS A 1 150 ? -0.680 -7.997 6.762 1.00 98.75 150 CYS A O 1
ATOM 1210 N N . LEU A 1 151 ? -0.249 -8.957 4.766 1.00 98.56 151 LEU A N 1
ATOM 1211 C CA . LEU A 1 151 ? -0.298 -10.356 5.172 1.00 98.56 151 LEU A CA 1
ATOM 1212 C C . LEU A 1 151 ? 1.061 -10.999 4.895 1.00 98.56 151 LEU A C 1
ATOM 1214 O O . LEU A 1 151 ? 1.610 -10.806 3.809 1.00 98.56 151 LEU A O 1
ATOM 1218 N N . ASN A 1 152 ? 1.577 -11.756 5.864 1.00 97.88 152 ASN A N 1
ATOM 1219 C CA . ASN A 1 152 ? 2.728 -12.628 5.657 1.00 97.88 152 ASN A CA 1
ATOM 1220 C C . ASN A 1 152 ? 2.239 -13.996 5.168 1.00 97.88 152 ASN A C 1
ATOM 1222 O O . ASN A 1 152 ? 1.827 -14.830 5.971 1.00 97.88 152 ASN A O 1
ATOM 1226 N N . ASP A 1 153 ? 2.216 -14.183 3.852 1.00 97.88 153 ASP A N 1
ATOM 1227 C CA . ASP A 1 153 ? 1.824 -15.440 3.219 1.00 97.88 153 ASP A CA 1
ATOM 1228 C C . ASP A 1 153 ? 2.651 -15.644 1.948 1.00 97.88 153 ASP A C 1
ATOM 1230 O O . ASP A 1 153 ? 2.546 -14.880 0.986 1.00 97.88 153 ASP A O 1
ATOM 1234 N N . ALA A 1 154 ? 3.477 -16.690 1.952 1.00 97.69 154 ALA A N 1
ATOM 1235 C CA . ALA A 1 154 ? 4.397 -17.008 0.866 1.00 97.69 154 ALA A CA 1
ATOM 1236 C C . ALA A 1 154 ? 3.682 -17.291 -0.464 1.00 97.69 154 ALA A C 1
ATOM 1238 O O . ALA A 1 154 ? 4.170 -16.922 -1.532 1.00 97.69 154 ALA A O 1
ATOM 1239 N N . THR A 1 155 ? 2.505 -17.924 -0.420 1.00 97.81 155 THR A N 1
ATOM 1240 C CA . THR A 1 155 ? 1.752 -18.274 -1.633 1.00 97.81 155 THR A CA 1
ATOM 1241 C C . THR A 1 155 ? 1.208 -17.016 -2.297 1.00 97.81 155 THR A C 1
ATOM 1243 O O . THR A 1 155 ? 1.357 -16.834 -3.509 1.00 97.81 155 THR A O 1
ATOM 1246 N N . LEU A 1 156 ? 0.619 -16.124 -1.499 1.00 98.12 156 LEU A N 1
ATOM 1247 C CA . LEU A 1 156 ? 0.128 -14.830 -1.945 1.00 98.12 156 LEU A CA 1
ATOM 1248 C C . LEU A 1 156 ? 1.279 -13.959 -2.447 1.00 98.12 156 LEU A C 1
ATOM 1250 O O . LEU A 1 156 ? 1.205 -13.440 -3.559 1.00 98.12 156 LEU A O 1
ATOM 1254 N N . TRP A 1 157 ? 2.363 -13.860 -1.675 1.00 98.69 157 TRP A N 1
ATOM 1255 C CA . TRP A 1 157 ? 3.551 -13.111 -2.071 1.00 98.69 157 TRP A CA 1
ATOM 1256 C C . TRP A 1 157 ? 4.084 -13.585 -3.415 1.00 98.69 157 TRP A C 1
ATOM 1258 O O . TRP A 1 157 ? 4.265 -12.773 -4.318 1.00 98.69 157 TRP A O 1
ATOM 1268 N N . LYS A 1 158 ? 4.235 -14.900 -3.605 1.00 98.44 158 LYS A N 1
ATOM 1269 C CA . LYS A 1 158 ? 4.728 -15.476 -4.858 1.00 98.44 158 LYS A CA 1
ATOM 1270 C C . LYS A 1 158 ? 3.811 -15.166 -6.038 1.00 98.44 158 LYS A C 1
ATOM 1272 O O . LYS A 1 158 ? 4.303 -14.916 -7.138 1.00 98.44 158 LYS A O 1
ATOM 1277 N N . ALA A 1 159 ? 2.494 -15.157 -5.830 1.00 98.19 159 ALA A N 1
ATOM 1278 C CA . ALA A 1 159 ? 1.540 -14.783 -6.869 1.00 98.19 159 ALA A CA 1
ATOM 1279 C C . ALA A 1 159 ? 1.724 -13.321 -7.315 1.00 98.19 159 ALA A C 1
ATOM 1281 O O . ALA A 1 159 ? 1.803 -13.054 -8.514 1.00 98.19 159 ALA A O 1
ATOM 1282 N N . PHE A 1 160 ? 1.858 -12.388 -6.368 1.00 98.56 160 PHE A N 1
ATOM 1283 C CA . PHE A 1 160 ? 2.085 -10.971 -6.669 1.00 98.56 160 PHE A CA 1
ATOM 1284 C C . PHE A 1 160 ? 3.482 -10.718 -7.241 1.00 98.56 160 PHE A C 1
ATOM 1286 O O . PHE A 1 160 ? 3.618 -10.010 -8.237 1.00 98.56 160 PHE A O 1
ATOM 1293 N N . HIS A 1 161 ? 4.512 -11.344 -6.675 1.00 98.44 161 HIS A N 1
ATOM 1294 C CA . HIS A 1 161 ? 5.888 -11.248 -7.149 1.00 98.44 161 HIS A CA 1
ATOM 1295 C C . HIS A 1 161 ? 6.012 -11.695 -8.607 1.00 98.44 161 HIS A C 1
ATOM 1297 O O . HIS A 1 161 ? 6.543 -10.963 -9.438 1.00 98.44 161 HIS A O 1
ATOM 1303 N N . ASN A 1 162 ? 5.436 -12.849 -8.956 1.00 97.81 162 ASN A N 1
ATOM 1304 C CA . ASN A 1 162 ? 5.454 -13.355 -10.330 1.00 97.81 162 ASN A CA 1
ATOM 1305 C C . ASN A 1 162 ? 4.620 -12.512 -11.305 1.00 97.81 162 ASN A C 1
ATOM 1307 O O . ASN A 1 162 ? 4.759 -12.680 -12.516 1.00 97.81 162 ASN A O 1
ATOM 1311 N N . SER A 1 163 ? 3.760 -11.625 -10.797 1.00 98.38 163 SER A N 1
ATOM 1312 C CA . SER A 1 163 ? 2.999 -10.695 -11.629 1.00 98.38 163 SER A CA 1
ATOM 1313 C C . SER A 1 163 ? 3.799 -9.452 -12.029 1.00 98.38 163 SER A C 1
ATOM 1315 O O . SER A 1 163 ? 3.413 -8.767 -12.972 1.00 98.38 163 SER A O 1
ATOM 1317 N N . VAL A 1 164 ? 4.923 -9.155 -11.364 1.00 98.44 164 VAL A N 1
ATOM 1318 C CA . VAL A 1 164 ? 5.777 -8.004 -11.693 1.00 98.44 164 VAL A CA 1
ATOM 1319 C C . VAL A 1 164 ? 6.506 -8.271 -13.009 1.00 98.44 164 VAL A C 1
ATOM 1321 O O . VAL A 1 164 ? 7.457 -9.046 -13.058 1.00 98.44 164 VAL A O 1
ATOM 1324 N N . LEU A 1 165 ? 6.086 -7.598 -14.083 1.00 98.25 165 LEU A N 1
ATOM 1325 C CA . LEU A 1 165 ? 6.733 -7.720 -15.392 1.00 98.25 165 LEU A CA 1
ATOM 1326 C C . LEU A 1 165 ? 7.905 -6.747 -15.543 1.00 98.25 165 LEU A C 1
ATOM 1328 O O . LEU A 1 165 ? 8.949 -7.093 -16.091 1.00 98.25 165 LEU A O 1
ATOM 1332 N N . GLN A 1 166 ? 7.726 -5.510 -15.083 1.00 98.38 166 GLN A N 1
ATOM 1333 C CA . GLN A 1 166 ? 8.731 -4.460 -15.206 1.00 98.38 166 GLN A CA 1
ATOM 1334 C C . GLN A 1 166 ? 8.613 -3.474 -14.049 1.00 98.38 166 GLN A C 1
ATOM 1336 O O . GLN A 1 166 ? 7.511 -3.135 -13.625 1.00 98.38 166 GLN A O 1
ATOM 1341 N N . THR A 1 167 ? 9.751 -2.956 -13.592 1.00 98.19 167 THR A N 1
ATOM 1342 C CA . THR A 1 167 ? 9.838 -1.910 -12.570 1.00 98.19 167 THR A CA 1
ATOM 1343 C C . THR A 1 167 ? 10.411 -0.606 -13.128 1.00 98.19 167 THR A C 1
ATOM 1345 O O . THR A 1 167 ? 11.091 -0.578 -14.158 1.00 98.19 167 THR A O 1
ATOM 1348 N N . GLU A 1 168 ? 10.126 0.508 -12.454 1.00 97.19 168 GLU A N 1
ATOM 1349 C CA . GLU A 1 168 ? 10.732 1.801 -12.764 1.00 97.19 168 GLU A CA 1
ATOM 1350 C C . GLU A 1 168 ? 12.191 1.796 -12.301 1.00 97.19 168 GLU A C 1
ATOM 1352 O O . GLU A 1 168 ? 12.483 1.694 -11.105 1.00 97.19 168 GLU A O 1
ATOM 1357 N N . ALA A 1 169 ? 13.104 1.949 -13.260 1.00 91.44 169 ALA A N 1
ATOM 1358 C CA . ALA A 1 169 ? 14.533 1.890 -13.013 1.00 91.44 169 ALA A CA 1
ATOM 1359 C C . ALA A 1 169 ? 15.002 2.959 -12.015 1.00 91.44 169 ALA A C 1
ATOM 1361 O O . ALA A 1 169 ? 14.794 4.163 -12.191 1.00 91.44 169 ALA A O 1
ATOM 1362 N N . CYS A 1 170 ? 15.761 2.517 -11.017 1.00 86.69 170 CYS A N 1
ATOM 1363 C CA . CYS A 1 170 ? 16.608 3.401 -10.239 1.00 86.69 170 CYS A CA 1
ATOM 1364 C C . CYS A 1 170 ? 17.716 3.949 -11.140 1.00 86.69 170 CYS A C 1
ATOM 1366 O O .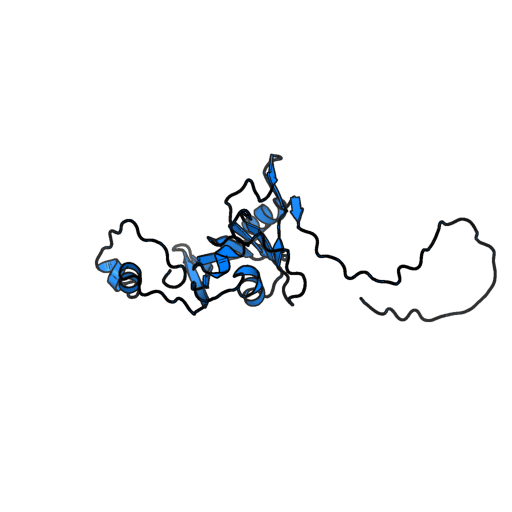 CYS A 1 170 ? 18.482 3.181 -11.727 1.00 86.69 170 CYS A O 1
ATOM 1368 N N . LYS A 1 171 ? 17.838 5.277 -11.249 1.00 74.50 171 LYS A N 1
ATOM 1369 C CA . LYS A 1 171 ? 18.999 5.880 -11.916 1.00 74.50 171 LYS A CA 1
ATOM 1370 C C . LYS A 1 171 ? 20.253 5.408 -11.183 1.00 74.50 171 LYS A C 1
ATOM 1372 O O . LYS A 1 171 ? 20.479 5.809 -10.041 1.00 74.50 171 LYS A O 1
ATOM 1377 N N . LYS A 1 172 ? 21.064 4.561 -11.826 1.00 61.09 172 LYS A N 1
ATOM 1378 C CA . LYS A 1 172 ? 22.411 4.259 -11.332 1.00 61.09 172 LYS A CA 1
ATOM 1379 C C . LYS A 1 172 ? 23.137 5.596 -11.192 1.00 61.09 172 LYS A C 1
ATOM 1381 O O . LYS A 1 172 ? 23.017 6.454 -12.071 1.00 61.09 172 LYS A O 1
ATOM 1386 N N . LYS A 1 173 ? 23.869 5.805 -10.093 1.00 54.19 173 LYS A N 1
ATOM 1387 C CA . LYS A 1 173 ? 24.866 6.881 -10.080 1.00 54.19 173 LYS A CA 1
ATOM 1388 C C . LYS A 1 173 ? 25.749 6.636 -11.305 1.00 54.19 173 LYS A C 1
ATOM 1390 O O . LYS A 1 173 ? 26.217 5.514 -11.483 1.00 54.19 173 LYS A O 1
ATOM 1395 N N . HIS A 1 174 ? 25.907 7.635 -12.172 1.00 46.97 174 HIS A N 1
ATOM 1396 C CA . HIS A 1 174 ? 26.906 7.555 -13.229 1.00 46.97 174 HIS A CA 1
ATOM 1397 C C . HIS A 1 174 ? 28.244 7.265 -12.549 1.00 46.97 174 HIS A C 1
ATOM 1399 O O . HIS A 1 174 ? 28.754 8.098 -11.801 1.00 46.97 174 HIS A O 1
ATOM 1405 N N . CYS A 1 175 ? 28.778 6.064 -12.752 1.00 51.91 175 CYS A N 1
ATOM 1406 C CA . CYS A 1 175 ? 30.167 5.807 -12.437 1.00 51.91 175 CYS A CA 1
ATOM 1407 C C . CYS A 1 175 ? 30.947 6.515 -13.545 1.00 51.91 175 CYS A C 1
ATOM 1409 O O . CYS A 1 175 ? 30.968 6.043 -14.678 1.00 51.91 175 CYS A O 1
ATOM 1411 N N . ASN A 1 176 ? 31.518 7.685 -13.256 1.00 50.31 176 ASN A N 1
ATOM 1412 C CA . ASN A 1 176 ? 32.258 8.476 -14.247 1.00 50.31 176 ASN A CA 1
ATOM 1413 C C . ASN A 1 176 ? 33.590 7.836 -14.679 1.00 50.31 176 ASN A C 1
ATOM 1415 O O . ASN A 1 176 ? 34.320 8.452 -15.440 1.00 50.31 176 ASN A O 1
ATOM 1419 N N . ASN A 1 177 ? 33.882 6.603 -14.259 1.00 54.97 177 ASN A N 1
ATOM 1420 C CA . ASN A 1 177 ? 35.017 5.815 -14.724 1.00 54.97 177 ASN A CA 1
ATOM 1421 C C . ASN A 1 177 ? 34.548 4.409 -15.118 1.00 54.97 177 ASN A C 1
ATOM 1423 O O . ASN A 1 177 ? 34.806 3.430 -14.422 1.00 54.97 177 ASN A O 1
ATOM 1427 N N . CYS A 1 178 ? 33.854 4.295 -16.247 1.00 47.94 178 CYS A N 1
ATOM 1428 C CA . CYS A 1 178 ? 33.935 3.069 -17.032 1.00 47.94 178 CYS A CA 1
ATOM 1429 C C . CYS A 1 178 ? 35.159 3.234 -17.933 1.00 47.94 178 CYS A C 1
ATOM 1431 O O . CYS A 1 178 ? 35.108 3.974 -18.913 1.00 47.94 178 CYS A O 1
ATOM 1433 N N . LEU A 1 179 ? 36.280 2.602 -17.573 1.00 43.19 179 LEU A N 1
ATOM 1434 C CA . LEU A 1 179 ? 37.367 2.412 -18.527 1.00 43.19 179 LEU A CA 1
ATOM 1435 C C . LEU A 1 179 ? 36.783 1.641 -19.715 1.00 43.19 179 LEU A C 1
ATOM 1437 O O . LEU A 1 179 ? 36.293 0.524 -19.555 1.00 43.19 179 LEU A O 1
ATOM 1441 N N . ASN A 1 180 ? 36.797 2.269 -20.888 1.00 39.34 180 ASN A N 1
ATOM 1442 C CA . ASN A 1 180 ? 36.502 1.617 -22.154 1.00 39.34 180 ASN A CA 1
ATOM 1443 C C . ASN A 1 180 ? 37.536 0.507 -22.372 1.00 39.34 180 ASN A C 1
ATOM 1445 O O . ASN A 1 180 ? 38.634 0.776 -22.853 1.00 39.34 180 ASN A O 1
ATOM 1449 N N . THR A 1 181 ? 37.206 -0.739 -22.044 1.00 35.31 181 THR A N 1
ATOM 1450 C CA . THR A 1 181 ? 37.923 -1.880 -22.615 1.00 35.31 181 THR A CA 1
ATOM 1451 C C . THR A 1 181 ? 37.305 -2.148 -23.979 1.00 35.31 181 THR A C 1
ATOM 1453 O O . THR A 1 181 ? 36.309 -2.858 -24.099 1.00 35.31 181 THR A O 1
ATOM 1456 N N . THR A 1 182 ? 37.848 -1.491 -24.999 1.00 39.44 182 THR A N 1
ATOM 1457 C CA . THR A 1 182 ? 37.620 -1.855 -26.398 1.00 39.44 182 THR A CA 1
ATOM 1458 C C . THR A 1 182 ? 38.103 -3.284 -26.648 1.00 39.44 182 THR A C 1
ATOM 1460 O O . THR A 1 182 ? 39.172 -3.649 -26.168 1.00 39.44 182 THR A O 1
ATOM 1463 N N . ASP A 1 183 ? 37.280 -4.036 -27.380 1.00 36.88 183 ASP A N 1
ATOM 1464 C CA . ASP A 1 183 ? 37.503 -5.264 -28.161 1.00 36.88 183 ASP A CA 1
ATOM 1465 C C . ASP A 1 183 ? 38.778 -6.123 -27.968 1.00 36.88 183 ASP A C 1
ATOM 1467 O O . ASP A 1 183 ? 39.905 -5.624 -28.005 1.00 36.88 183 ASP A O 1
ATOM 1471 N N . PRO A 1 184 ? 38.642 -7.467 -27.920 1.00 38.16 184 PRO A N 1
ATOM 1472 C CA . PRO A 1 184 ? 39.764 -8.381 -27.771 1.00 38.16 184 PRO A CA 1
ATOM 1473 C C . PRO A 1 184 ? 40.395 -8.721 -29.129 1.00 38.16 184 PRO A C 1
ATOM 1475 O O . PRO A 1 184 ? 40.131 -9.783 -29.680 1.00 38.16 184 PRO A O 1
ATOM 1478 N N . LEU A 1 185 ? 41.274 -7.869 -29.657 1.00 37.38 185 LEU A N 1
ATOM 1479 C CA . LEU A 1 185 ? 42.242 -8.265 -30.692 1.00 37.38 185 LEU A CA 1
ATOM 1480 C C . LEU A 1 185 ? 43.559 -7.491 -30.530 1.00 37.38 185 LEU A C 1
ATOM 1482 O O . LEU A 1 185 ? 43.805 -6.519 -31.234 1.00 37.38 185 LEU A O 1
ATOM 1486 N N . ASN A 1 186 ? 44.396 -7.919 -29.578 1.00 28.91 186 ASN A N 1
ATOM 1487 C CA . ASN A 1 186 ? 45.858 -8.003 -29.729 1.00 28.91 186 ASN A CA 1
ATOM 1488 C C . ASN A 1 186 ? 46.503 -8.471 -28.418 1.00 28.91 186 ASN A C 1
ATOM 1490 O O . ASN A 1 186 ? 46.756 -7.687 -27.505 1.00 28.91 186 ASN A O 1
ATOM 1494 N N . VAL A 1 187 ? 46.799 -9.768 -28.341 1.00 32.78 187 VAL A N 1
ATOM 1495 C CA . VAL A 1 187 ? 47.730 -10.316 -27.352 1.00 32.78 187 VAL A CA 1
ATOM 1496 C C . VAL A 1 187 ? 49.122 -10.269 -27.972 1.00 32.78 187 VAL A C 1
ATOM 1498 O O . VAL A 1 187 ? 49.444 -11.071 -28.844 1.00 32.78 187 VAL A O 1
ATOM 1501 N N . THR A 1 188 ? 49.958 -9.352 -27.492 1.00 28.83 188 THR A N 1
ATOM 1502 C CA . THR A 1 188 ? 51.416 -9.470 -27.590 1.00 28.83 188 THR A CA 1
ATOM 1503 C C . THR A 1 188 ? 52.023 -9.381 -26.197 1.00 28.83 188 THR A C 1
ATOM 1505 O O . THR A 1 188 ? 51.673 -8.539 -25.377 1.00 28.83 188 THR A O 1
ATOM 1508 N N . THR A 1 189 ? 52.898 -10.344 -25.957 1.00 33.97 189 THR A N 1
ATOM 1509 C CA . THR A 1 189 ? 53.585 -10.764 -24.737 1.00 33.97 189 THR A CA 1
ATOM 1510 C C . THR A 1 189 ? 54.481 -9.707 -24.086 1.00 33.97 189 THR A C 1
ATOM 1512 O O . THR A 1 189 ? 55.280 -9.112 -24.800 1.00 33.97 189 THR A O 1
ATOM 1515 N N . SER A 1 190 ? 54.491 -9.625 -22.745 1.00 28.86 190 SER A N 1
ATOM 1516 C CA . SER A 1 190 ? 55.722 -9.733 -21.922 1.00 28.86 190 SER A CA 1
ATOM 1517 C C . SER A 1 190 ? 55.469 -9.582 -20.407 1.00 28.86 190 SER A C 1
ATOM 1519 O O . SER A 1 190 ? 54.977 -8.556 -19.955 1.00 28.86 190 SER A O 1
ATOM 1521 N N . SER A 1 191 ? 55.879 -10.614 -19.660 1.00 33.00 191 SER A N 1
ATOM 1522 C CA . SER A 1 191 ? 56.512 -10.635 -18.322 1.00 33.00 191 SER A CA 1
ATOM 1523 C C . SER A 1 191 ? 56.008 -9.768 -17.147 1.00 33.00 191 SER A C 1
ATOM 1525 O O . SER A 1 191 ? 56.182 -8.556 -17.127 1.00 33.00 191 SER A O 1
ATOM 1527 N N . ASN A 1 192 ? 55.619 -10.489 -16.084 1.00 39.09 192 ASN A N 1
ATOM 1528 C CA . ASN A 1 192 ? 55.862 -10.254 -14.650 1.00 39.09 192 ASN A CA 1
ATOM 1529 C C . ASN A 1 192 ? 55.542 -8.880 -14.030 1.00 39.09 192 ASN A C 1
ATOM 1531 O O . ASN A 1 192 ? 56.402 -8.008 -13.983 1.00 39.09 192 ASN A O 1
ATOM 1535 N N . ALA A 1 193 ? 54.395 -8.797 -13.345 1.00 33.53 193 ALA A N 1
ATOM 1536 C CA . ALA A 1 193 ? 54.265 -8.105 -12.056 1.00 33.53 193 ALA A CA 1
ATOM 1537 C C . ALA A 1 193 ? 52.975 -8.548 -11.341 1.00 33.53 193 ALA A C 1
ATOM 1539 O O . ALA A 1 193 ? 51.868 -8.285 -11.804 1.00 33.53 193 ALA A O 1
ATOM 1540 N N . THR A 1 194 ? 53.113 -9.218 -10.199 1.00 41.38 194 THR A N 1
ATOM 1541 C CA . THR A 1 194 ? 52.044 -9.399 -9.207 1.00 41.38 194 THR A CA 1
ATOM 1542 C C . THR A 1 194 ? 51.578 -8.031 -8.720 1.00 41.38 194 THR A C 1
ATOM 1544 O O . THR A 1 194 ? 52.356 -7.304 -8.107 1.00 41.38 194 THR A O 1
ATOM 1547 N N . THR A 1 195 ? 50.322 -7.676 -8.982 1.00 34.62 195 THR A N 1
ATOM 1548 C CA . THR A 1 195 ? 49.665 -6.514 -8.370 1.00 34.62 195 THR A CA 1
ATOM 1549 C C . THR A 1 195 ? 48.397 -6.983 -7.671 1.00 34.62 195 THR A C 1
ATOM 1551 O O . THR A 1 195 ? 47.528 -7.605 -8.282 1.00 34.62 195 THR A O 1
ATOM 1554 N N . GLU A 1 196 ? 48.342 -6.741 -6.363 1.00 33.16 196 GLU A N 1
ATOM 1555 C CA . GLU A 1 196 ? 47.184 -6.978 -5.507 1.00 33.16 196 GLU A CA 1
ATOM 1556 C C . GLU A 1 196 ? 45.974 -6.199 -6.033 1.00 33.16 196 GLU A C 1
ATOM 1558 O O . GLU A 1 196 ? 46.029 -4.985 -6.228 1.00 33.16 196 GLU A O 1
ATOM 1563 N N . ILE A 1 197 ? 44.867 -6.907 -6.261 1.00 33.06 197 ILE A N 1
ATOM 1564 C CA . ILE A 1 197 ? 43.581 -6.295 -6.589 1.00 33.06 197 ILE A CA 1
ATOM 1565 C C . ILE A 1 197 ? 42.890 -5.966 -5.268 1.00 33.06 197 ILE A C 1
ATOM 1567 O O . ILE A 1 197 ? 42.252 -6.822 -4.653 1.00 33.06 197 ILE A O 1
ATOM 1571 N N . THR A 1 198 ? 42.995 -4.715 -4.832 1.00 31.78 198 THR A N 1
ATOM 1572 C CA . THR A 1 198 ? 42.111 -4.177 -3.798 1.00 31.78 198 THR A CA 1
ATOM 1573 C C . THR A 1 198 ? 40.746 -3.934 -4.435 1.00 31.78 198 THR A C 1
ATOM 1575 O O . THR A 1 198 ? 40.572 -3.024 -5.243 1.00 31.78 198 THR A O 1
ATOM 1578 N N . ILE A 1 199 ? 39.769 -4.780 -4.107 1.00 34.75 199 ILE A N 1
ATOM 1579 C CA . ILE A 1 199 ? 38.374 -4.592 -4.512 1.00 34.75 199 ILE A CA 1
ATOM 1580 C C . ILE A 1 199 ? 37.792 -3.464 -3.653 1.00 34.75 199 ILE A C 1
ATOM 1582 O O . ILE A 1 199 ? 37.321 -3.705 -2.540 1.00 34.75 199 ILE A O 1
ATOM 1586 N N . GLU A 1 200 ? 37.798 -2.232 -4.159 1.00 34.12 200 GLU A N 1
ATOM 1587 C CA . GLU A 1 200 ? 36.864 -1.217 -3.668 1.00 34.12 200 GLU A CA 1
ATOM 1588 C C . GLU A 1 200 ? 35.461 -1.571 -4.174 1.00 34.12 200 GLU A C 1
ATOM 1590 O O . GLU A 1 200 ? 35.157 -1.515 -5.367 1.00 34.12 200 GLU A O 1
ATOM 1595 N N . LYS A 1 201 ? 34.608 -1.999 -3.240 1.00 31.95 201 LYS A N 1
ATOM 1596 C CA . LYS A 1 201 ? 33.175 -2.187 -3.467 1.00 31.95 201 LYS A CA 1
ATOM 1597 C C . LYS A 1 201 ? 32.528 -0.834 -3.780 1.00 31.95 201 LYS A C 1
ATOM 1599 O O . LYS A 1 201 ? 32.732 0.125 -3.038 1.00 31.95 201 LYS A O 1
ATOM 1604 N N . CYS A 1 202 ? 31.722 -0.792 -4.841 1.00 43.97 202 CYS A N 1
ATOM 1605 C CA . CYS A 1 202 ? 30.649 0.198 -4.969 1.00 43.97 202 CYS A CA 1
ATOM 1606 C C . CYS A 1 202 ? 29.548 -0.063 -3.936 1.00 43.97 202 CYS A C 1
ATOM 1608 O O . CYS A 1 202 ? 29.295 -1.256 -3.645 1.00 43.97 202 CYS A O 1
#